Protein AF-A0A8S9NUI5-F1 (afdb_monomer)

Foldseek 3Di:
DFDDQAPFPQFQWHQDPVRWIWGQAPQQGIWTWDDADLQQQKTWTAHPVLQVVVSQQRDDNPPHQWDAPDWAKKWKKKAFPVDDDPPLWDFRVVPDDPTITITMDSPPVVVVVCPPRMGTDDIDIDGDDDPPPPDSVSNCRNHTTHMIGGDFPRCNVLVVVVFHWDAPDSHDSHIDTDDDPPPPPPPCPPQPQPPDPDPDDDDDDDDWDWRWGDDPPDPDTDTDGDD

InterPro domains:
  IPR025287 Wall-associated receptor kinase, galacturonan-binding domain [PF13947] (6-47)
  IPR046948 RING-H2 finger protein ATL20-22-like [PTHR46279] (6-194)

Structure (mmCIF, N/CA/C/O backbone):
data_AF-A0A8S9NUI5-F1
#
_entry.id   AF-A0A8S9NUI5-F1
#
loop_
_atom_site.group_PDB
_atom_site.id
_atom_site.type_symbol
_atom_site.label_atom_id
_atom_site.label_alt_id
_atom_site.label_comp_id
_atom_site.label_asym_id
_atom_site.label_entity_id
_atom_site.label_seq_id
_atom_site.pdbx_PDB_ins_code
_atom_site.Cartn_x
_atom_site.Cartn_y
_atom_site.Cartn_z
_atom_site.occupancy
_atom_site.B_iso_or_equiv
_atom_site.auth_seq_id
_atom_site.auth_comp_id
_atom_site.auth_asym_id
_atom_site.auth_atom_id
_atom_site.pdbx_PDB_model_num
ATOM 1 N N . MET A 1 1 ? 0.763 2.340 -28.867 1.00 30.38 1 MET A N 1
ATOM 2 C CA . MET A 1 1 ? 0.501 1.500 -27.676 1.00 30.38 1 MET A CA 1
ATOM 3 C C . MET A 1 1 ? 1.810 1.290 -26.930 1.00 30.38 1 MET A C 1
ATOM 5 O O . MET A 1 1 ? 2.784 0.854 -27.532 1.00 30.38 1 MET A O 1
ATOM 9 N N . ARG A 1 2 ? 1.858 1.699 -25.659 1.00 48.41 2 ARG A N 1
ATOM 10 C CA . ARG A 1 2 ? 3.025 1.602 -24.774 1.00 48.41 2 ARG A CA 1
ATOM 11 C C . ARG A 1 2 ? 2.886 0.287 -24.009 1.00 48.41 2 ARG A C 1
ATOM 13 O O . ARG A 1 2 ? 1.919 0.140 -23.273 1.00 48.41 2 ARG A O 1
ATOM 20 N N . PHE A 1 3 ? 3.765 -0.685 -24.233 1.00 49.81 3 PHE A N 1
ATOM 21 C CA . PHE A 1 3 ? 3.696 -1.933 -23.470 1.00 49.81 3 PHE A CA 1
ATOM 22 C C . PHE A 1 3 ? 4.401 -1.731 -22.128 1.00 49.81 3 PHE A C 1
ATOM 24 O O . PHE A 1 3 ? 5.530 -1.222 -22.143 1.00 49.81 3 PHE A O 1
ATOM 31 N N . PRO A 1 4 ? 3.776 -2.119 -21.003 1.00 60.28 4 PRO A N 1
ATOM 32 C CA . PRO A 1 4 ? 4.463 -2.198 -19.725 1.00 60.28 4 PRO A CA 1
ATOM 33 C C . PRO A 1 4 ? 5.721 -3.069 -19.853 1.00 60.28 4 PRO A C 1
ATOM 35 O O . PRO A 1 4 ? 5.802 -3.924 -20.740 1.00 60.28 4 PRO A O 1
ATOM 38 N N . LEU A 1 5 ? 6.717 -2.879 -18.984 1.00 64.50 5 LEU A N 1
ATOM 39 C CA . LEU A 1 5 ? 7.863 -3.795 -18.902 1.00 64.50 5 LEU A CA 1
ATOM 40 C C . LEU A 1 5 ? 7.439 -5.110 -18.223 1.00 64.50 5 LEU A C 1
ATOM 42 O O . LEU A 1 5 ? 7.794 -5.377 -17.078 1.00 64.50 5 LEU A O 1
ATOM 46 N N . CYS A 1 6 ? 6.629 -5.888 -18.934 1.00 68.31 6 CYS A N 1
ATOM 47 C CA . CYS A 1 6 ? 6.095 -7.174 -18.508 1.00 68.31 6 CYS A CA 1
ATOM 48 C C . CYS A 1 6 ? 7.204 -8.235 -18.441 1.00 68.31 6 CYS A C 1
ATOM 50 O O . CYS A 1 6 ? 8.117 -8.241 -19.272 1.00 68.31 6 CYS A O 1
ATOM 52 N N . ASP A 1 7 ? 7.100 -9.131 -17.462 1.00 60.50 7 ASP A N 1
ATOM 53 C CA . ASP A 1 7 ? 7.910 -10.338 -17.271 1.00 60.50 7 ASP A CA 1
ATOM 54 C C . ASP A 1 7 ? 9.424 -10.090 -17.162 1.00 60.50 7 ASP A C 1
ATOM 56 O O . ASP A 1 7 ? 10.249 -10.939 -17.508 1.00 60.50 7 ASP A O 1
ATOM 60 N N . HIS A 1 8 ? 9.812 -8.912 -16.665 1.00 65.44 8 HIS A N 1
ATOM 61 C CA . HIS A 1 8 ? 11.196 -8.626 -16.307 1.00 65.44 8 HIS A CA 1
ATOM 62 C C . HIS A 1 8 ? 11.464 -8.972 -14.840 1.00 65.44 8 HIS A C 1
ATOM 64 O O . HIS A 1 8 ? 10.786 -8.463 -13.946 1.00 65.44 8 HIS A O 1
ATOM 70 N N . ALA A 1 9 ? 12.524 -9.747 -14.588 1.00 60.19 9 ALA A N 1
ATOM 71 C CA . ALA A 1 9 ? 12.877 -10.280 -13.265 1.00 60.19 9 ALA A CA 1
ATOM 72 C C . ALA A 1 9 ? 13.101 -9.215 -12.173 1.00 60.19 9 ALA A C 1
ATOM 74 O O . ALA A 1 9 ? 13.069 -9.515 -10.988 1.00 60.19 9 ALA A O 1
ATOM 75 N N . GLY A 1 10 ? 13.366 -7.968 -12.568 1.00 62.97 10 GLY A N 1
ATOM 76 C CA . GLY A 1 10 ? 13.544 -6.853 -11.636 1.00 62.97 10 GLY A CA 1
ATOM 77 C C . GLY A 1 10 ? 12.262 -6.114 -11.247 1.00 62.97 10 GLY A C 1
ATOM 78 O O . GLY A 1 10 ? 12.313 -5.315 -10.322 1.00 62.97 10 GLY A O 1
ATOM 79 N N . PHE A 1 11 ? 11.153 -6.309 -11.969 1.00 70.25 11 PHE A N 1
ATOM 80 C CA . PHE A 1 11 ? 9.925 -5.516 -11.808 1.00 70.25 11 PHE A CA 1
ATOM 81 C C . PHE A 1 11 ? 8.677 -6.349 -11.499 1.00 70.25 11 PHE A C 1
ATOM 83 O O . PHE A 1 11 ? 7.670 -5.761 -11.117 1.00 70.25 11 PHE A O 1
ATOM 90 N N . ASN A 1 12 ? 8.750 -7.681 -11.642 1.00 78.50 12 ASN A N 1
ATOM 91 C CA . ASN A 1 12 ? 7.684 -8.651 -11.346 1.00 78.50 12 ASN A CA 1
ATOM 92 C C . ASN A 1 12 ? 6.281 -8.173 -11.765 1.00 78.50 12 ASN A C 1
ATOM 94 O O . ASN A 1 12 ? 5.301 -8.298 -11.030 1.00 78.50 12 ASN A O 1
ATOM 98 N N . LEU A 1 13 ? 6.212 -7.568 -12.955 1.00 83.44 13 LEU A N 1
ATOM 99 C CA . LEU A 1 13 ? 4.967 -7.186 -13.602 1.00 83.44 13 LEU A CA 1
ATOM 100 C C . LEU A 1 13 ? 4.545 -8.320 -14.521 1.00 83.44 13 LEU A C 1
ATOM 102 O O . LEU A 1 13 ? 5.287 -8.653 -15.441 1.00 83.44 13 LEU A O 1
ATOM 106 N N . HIS A 1 14 ? 3.348 -8.851 -14.326 1.00 81.00 14 HIS A N 1
ATOM 107 C CA . HIS A 1 14 ? 2.762 -9.825 -15.237 1.00 81.00 14 HIS A CA 1
ATOM 108 C C . HIS A 1 14 ? 1.639 -9.162 -16.019 1.00 81.00 14 HIS A C 1
ATOM 110 O O . HIS A 1 14 ? 0.764 -8.498 -15.457 1.00 81.00 14 HIS A O 1
ATOM 116 N N . CYS A 1 15 ? 1.677 -9.320 -17.334 1.00 77.38 15 CYS A N 1
ATOM 117 C CA . CYS A 1 15 ? 0.691 -8.741 -18.229 1.00 77.38 15 CYS A CA 1
ATOM 118 C C . CYS A 1 15 ? -0.161 -9.864 -18.792 1.00 77.38 15 CYS A C 1
ATOM 120 O O . CYS A 1 15 ? 0.351 -10.791 -19.409 1.00 77.38 15 CYS A O 1
ATOM 122 N N . THR A 1 16 ? -1.461 -9.785 -18.550 1.00 65.56 16 THR A N 1
ATOM 123 C CA . THR A 1 16 ? -2.418 -10.751 -19.089 1.00 65.56 16 THR A CA 1
ATOM 124 C C . THR A 1 16 ? -2.981 -10.252 -20.416 1.00 65.56 16 THR A C 1
ATOM 126 O O . THR A 1 16 ? -3.095 -9.042 -20.630 1.00 65.56 16 THR A O 1
ATOM 129 N N . ASP A 1 17 ? -3.415 -11.179 -21.272 1.00 56.78 17 ASP A N 1
ATOM 130 C CA . ASP A 1 17 ? -4.020 -10.890 -22.585 1.00 56.78 17 ASP A CA 1
ATOM 131 C C . ASP A 1 17 ? -5.303 -10.032 -22.503 1.00 56.78 17 ASP A C 1
ATOM 133 O O . ASP A 1 17 ? -5.788 -9.516 -23.507 1.00 56.78 17 ASP A O 1
ATOM 137 N N . ILE A 1 18 ? -5.844 -9.823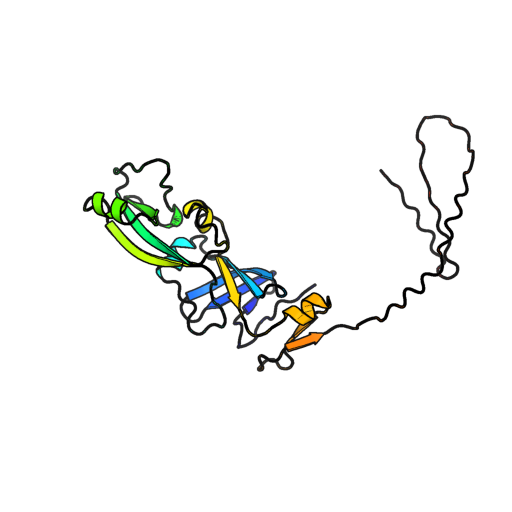 -21.296 1.00 61.06 18 ILE A N 1
ATOM 138 C CA . ILE A 1 18 ? -7.077 -9.068 -21.017 1.00 61.06 18 ILE A CA 1
ATOM 139 C C . ILE A 1 18 ? -6.767 -7.625 -20.554 1.00 61.06 18 ILE A C 1
ATOM 141 O O . ILE A 1 18 ? -7.521 -7.034 -19.785 1.00 61.06 18 ILE A O 1
ATOM 145 N N . ASN A 1 19 ? -5.638 -7.034 -20.968 1.00 58.03 19 ASN A N 1
ATOM 146 C CA . ASN A 1 19 ? -5.187 -5.690 -20.553 1.00 58.03 19 ASN A CA 1
ATOM 147 C C . ASN A 1 19 ? -5.042 -5.487 -19.029 1.00 58.03 19 ASN A C 1
ATOM 149 O O . ASN A 1 19 ? -4.904 -4.353 -18.567 1.00 58.03 19 ASN A O 1
ATOM 153 N N . LYS A 1 20 ? -5.041 -6.555 -18.221 1.00 73.38 20 LYS A N 1
ATOM 154 C CA . LYS A 1 20 ? -4.766 -6.448 -16.785 1.00 73.38 20 LYS A CA 1
ATOM 155 C C . LYS A 1 20 ? -3.278 -6.655 -16.558 1.00 73.38 20 LYS A C 1
ATOM 157 O O . LYS A 1 20 ? -2.745 -7.727 -16.846 1.00 73.38 20 LYS A O 1
ATOM 162 N N . THR A 1 21 ? -2.630 -5.615 -16.047 1.00 85.44 21 THR A N 1
ATOM 163 C CA . THR A 1 21 ? -1.266 -5.691 -15.523 1.00 85.44 21 THR A CA 1
ATOM 164 C C . THR A 1 21 ? -1.362 -5.943 -14.026 1.00 85.44 21 THR A C 1
ATOM 166 O O . THR A 1 21 ? -2.123 -5.268 -13.331 1.00 85.44 21 THR A O 1
ATOM 169 N N . VAL A 1 22 ? -0.617 -6.922 -13.530 1.00 90.25 22 VAL A N 1
ATOM 170 C CA . VAL A 1 22 ? -0.530 -7.231 -12.103 1.00 90.25 22 VAL A CA 1
ATOM 171 C C . VAL A 1 22 ? 0.907 -7.087 -11.635 1.00 90.25 22 VAL A C 1
ATOM 173 O O . VAL A 1 22 ? 1.844 -7.353 -12.385 1.00 90.25 22 VAL A O 1
ATOM 176 N N . LEU A 1 23 ? 1.067 -6.637 -10.398 1.00 91.12 23 LEU A N 1
ATOM 177 C CA . LEU A 1 23 ? 2.347 -6.539 -9.719 1.00 91.12 23 LEU A CA 1
ATOM 178 C C . LEU A 1 23 ? 2.408 -7.617 -8.644 1.00 91.12 23 LEU A C 1
ATOM 180 O O . LEU A 1 23 ? 1.509 -7.694 -7.807 1.00 91.12 23 LEU A O 1
ATOM 184 N N . GLU A 1 24 ? 3.481 -8.400 -8.629 1.00 91.56 24 GLU A N 1
ATOM 185 C CA . GLU A 1 24 ? 3.747 -9.349 -7.554 1.00 91.56 24 GLU A CA 1
ATOM 186 C C . GLU A 1 24 ? 4.859 -8.832 -6.638 1.00 91.56 24 GLU A C 1
ATOM 188 O O . GLU A 1 24 ? 6.029 -8.737 -7.015 1.00 91.56 24 GLU A O 1
ATOM 193 N N . LEU A 1 25 ? 4.480 -8.479 -5.409 1.00 92.25 25 LEU A N 1
ATOM 194 C CA . LEU A 1 25 ? 5.416 -8.077 -4.366 1.00 92.25 25 LEU A CA 1
ATOM 195 C C . LEU A 1 25 ? 5.827 -9.309 -3.546 1.00 92.25 25 LEU A C 1
ATOM 197 O O . LEU A 1 25 ? 4.944 -9.955 -2.980 1.00 92.25 25 LEU A O 1
ATOM 201 N N . PRO A 1 26 ? 7.130 -9.599 -3.365 1.00 91.62 26 PRO A N 1
ATOM 202 C CA . PRO A 1 26 ? 7.588 -10.831 -2.710 1.00 91.62 26 PRO A CA 1
ATOM 203 C C . PRO A 1 26 ? 6.991 -11.084 -1.321 1.00 91.62 26 PRO A C 1
ATOM 205 O O . PRO A 1 26 ? 6.714 -12.221 -0.960 1.00 91.62 26 PRO A O 1
ATOM 208 N N . MET A 1 27 ? 6.780 -10.021 -0.540 1.00 92.69 27 MET A N 1
ATOM 209 C CA . MET A 1 27 ? 6.268 -10.118 0.831 1.00 92.69 27 MET A CA 1
ATOM 210 C C . MET A 1 27 ? 4.804 -9.704 0.988 1.00 92.69 27 MET A C 1
ATOM 212 O O . MET A 1 27 ? 4.261 -9.819 2.082 1.00 92.69 27 MET A O 1
ATOM 216 N N . SER A 1 28 ? 4.169 -9.210 -0.077 1.00 93.56 28 SER A N 1
ATOM 217 C CA . SER A 1 28 ? 2.780 -8.736 -0.025 1.00 93.56 28 SER A CA 1
ATOM 218 C C . SER A 1 28 ? 1.863 -9.440 -1.019 1.00 93.56 28 SER A C 1
ATOM 220 O O . SER A 1 28 ? 0.656 -9.246 -0.954 1.00 93.56 28 SER A O 1
ATOM 222 N N . GLY A 1 29 ? 2.382 -10.274 -1.918 1.00 92.75 29 GLY A N 1
ATOM 223 C CA . GLY A 1 29 ? 1.611 -10.961 -2.949 1.00 92.75 29 GLY A CA 1
ATOM 224 C C . GLY A 1 29 ? 1.158 -10.031 -4.074 1.00 92.75 29 GLY A C 1
ATOM 225 O O . GLY A 1 29 ? 1.790 -9.013 -4.365 1.00 92.75 29 GLY A O 1
ATOM 226 N N . THR A 1 30 ? 0.051 -10.397 -4.713 1.00 93.12 30 THR A N 1
ATOM 227 C CA . THR A 1 30 ? -0.413 -9.780 -5.959 1.00 93.12 30 THR A CA 1
ATOM 228 C C . THR A 1 30 ? -1.234 -8.508 -5.735 1.00 93.12 30 THR A C 1
ATOM 230 O O . THR A 1 30 ? -2.062 -8.430 -4.824 1.00 93.12 30 THR A O 1
ATOM 233 N N . PHE A 1 31 ? -1.034 -7.527 -6.614 1.00 92.19 31 PHE A N 1
ATOM 234 C CA . PHE A 1 3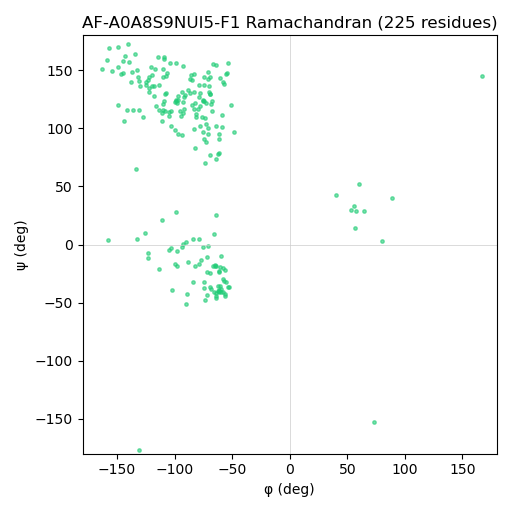1 ? -1.810 -6.294 -6.714 1.00 92.19 31 PHE A CA 1
ATOM 235 C C . PHE A 1 31 ? -2.202 -6.016 -8.166 1.00 92.19 31 PHE A C 1
ATOM 237 O O . PHE A 1 31 ? -1.473 -6.364 -9.096 1.00 92.19 31 PHE A O 1
ATOM 244 N N . LEU A 1 32 ? -3.341 -5.354 -8.365 1.00 90.69 32 LEU A N 1
ATOM 245 C CA . LEU A 1 32 ? -3.734 -4.846 -9.679 1.00 90.69 32 LEU A CA 1
ATOM 246 C C . LEU A 1 32 ? -2.982 -3.551 -9.962 1.00 90.69 32 LEU A C 1
ATOM 248 O O . LEU A 1 32 ? -2.891 -2.693 -9.089 1.00 90.69 32 LEU A O 1
ATOM 252 N N . VAL A 1 33 ? -2.476 -3.380 -11.179 1.00 88.88 33 VAL A N 1
ATOM 253 C CA . VAL A 1 33 ? -1.829 -2.136 -11.604 1.00 88.88 33 VAL A CA 1
ATOM 254 C C . VAL A 1 33 ? -2.829 -1.291 -12.383 1.00 88.88 33 VAL A C 1
ATOM 256 O O . VAL A 1 33 ? -3.354 -1.719 -13.408 1.00 88.88 33 VAL A O 1
ATOM 259 N N . HIS A 1 34 ? -3.069 -0.071 -11.907 1.00 85.19 34 HIS A N 1
ATOM 260 C CA . HIS A 1 34 ? -3.939 0.904 -12.562 1.00 85.19 34 HIS A CA 1
ATOM 261 C C . HIS A 1 34 ? -3.195 1.784 -13.558 1.00 85.19 34 HIS A C 1
ATOM 263 O O . HIS A 1 34 ? -3.715 2.081 -14.630 1.00 85.19 34 HIS A O 1
ATOM 269 N N . ASN A 1 35 ? -1.999 2.240 -13.188 1.00 85.19 35 ASN A N 1
ATOM 270 C CA . ASN A 1 35 ? -1.211 3.150 -14.006 1.00 85.19 35 ASN A CA 1
ATOM 271 C C . ASN A 1 35 ? 0.283 3.016 -13.693 1.00 85.19 35 ASN A C 1
ATOM 273 O O . ASN A 1 35 ? 0.662 2.744 -12.553 1.00 85.19 35 ASN A O 1
ATOM 277 N N . ILE A 1 36 ? 1.118 3.257 -14.703 1.00 86.00 36 ILE A N 1
ATOM 278 C CA . ILE A 1 36 ? 2.573 3.327 -14.578 1.00 86.00 36 ILE A CA 1
ATOM 279 C C . ILE A 1 36 ? 3.048 4.607 -15.268 1.00 86.00 36 ILE A C 1
ATOM 281 O O . ILE A 1 36 ? 2.926 4.752 -16.484 1.00 86.00 36 ILE A O 1
ATOM 285 N N . ASP A 1 37 ? 3.615 5.525 -14.493 1.00 87.31 37 ASP A N 1
ATOM 286 C CA . ASP A 1 37 ? 4.260 6.739 -14.983 1.00 87.31 37 ASP A CA 1
ATOM 287 C C . ASP A 1 37 ? 5.778 6.514 -15.013 1.00 87.31 37 ASP A C 1
ATOM 289 O O . ASP A 1 37 ? 6.468 6.606 -13.997 1.00 87.31 37 ASP A O 1
ATOM 293 N N . TYR A 1 38 ? 6.308 6.194 -16.192 1.00 85.31 38 TYR A N 1
ATOM 294 C CA . TYR A 1 38 ? 7.739 5.951 -16.397 1.00 85.31 38 TYR A CA 1
ATOM 295 C C . TYR A 1 38 ? 8.599 7.212 -16.264 1.00 85.31 38 TYR A C 1
ATOM 297 O O . TYR A 1 38 ? 9.789 7.103 -15.959 1.00 85.31 38 TYR A O 1
ATOM 305 N N . TYR A 1 39 ? 8.018 8.397 -16.481 1.00 86.88 39 TYR A N 1
ATOM 306 C CA . TYR A 1 39 ? 8.724 9.671 -16.374 1.00 86.88 39 TYR A CA 1
ATOM 307 C C . TYR A 1 39 ? 8.973 10.020 -14.904 1.00 86.88 39 TYR A C 1
ATOM 309 O O . TYR A 1 39 ? 10.102 10.328 -14.497 1.00 86.88 39 TYR A O 1
ATOM 317 N N . LYS A 1 40 ? 7.923 9.907 -14.084 1.00 89.19 40 LYS A N 1
ATOM 318 C CA . LYS A 1 40 ? 8.006 10.105 -12.632 1.00 89.19 40 LYS A CA 1
ATOM 319 C C . LYS A 1 40 ? 8.577 8.902 -11.892 1.00 89.19 40 LYS A C 1
ATOM 321 O O . LYS A 1 40 ? 9.030 9.077 -10.767 1.00 89.19 40 LYS A O 1
ATOM 326 N N . GLN A 1 41 ? 8.605 7.736 -12.534 1.00 88.81 41 GLN A N 1
ATOM 327 C CA . GLN A 1 41 ? 8.920 6.443 -11.928 1.00 88.81 41 GLN A CA 1
ATOM 328 C C . GLN A 1 41 ? 7.946 6.079 -10.801 1.00 88.81 41 GLN A C 1
ATOM 330 O O . GLN A 1 41 ? 8.349 5.790 -9.674 1.00 88.81 41 GLN A O 1
ATOM 335 N N . GLN A 1 42 ? 6.651 6.141 -11.117 1.00 89.94 42 GLN A N 1
ATOM 336 C CA . GLN A 1 42 ? 5.554 5.896 -10.180 1.00 89.94 42 GLN A CA 1
ATOM 337 C C . GLN A 1 42 ? 4.607 4.809 -10.690 1.00 89.94 42 GLN A C 1
ATOM 339 O O . GLN A 1 42 ? 4.262 4.772 -11.872 1.00 89.94 42 GLN A O 1
ATOM 344 N N . ILE A 1 43 ? 4.195 3.908 -9.801 1.00 88.62 43 ILE A N 1
ATOM 345 C CA . ILE A 1 43 ? 3.228 2.845 -10.081 1.00 88.62 43 ILE A CA 1
ATOM 346 C C . ILE A 1 43 ? 2.048 2.979 -9.129 1.00 88.62 43 ILE A C 1
ATOM 348 O O . ILE A 1 43 ? 2.220 3.190 -7.931 1.00 88.62 43 ILE A O 1
ATOM 352 N N . TYR A 1 44 ? 0.845 2.857 -9.674 1.00 89.06 44 TYR A N 1
ATOM 353 C CA . TYR A 1 44 ? -0.402 2.955 -8.931 1.00 89.06 44 TYR A CA 1
ATOM 354 C C . TYR A 1 44 ? -1.040 1.577 -8.879 1.00 89.06 44 TYR A C 1
ATOM 356 O O . TYR A 1 44 ? -1.404 1.028 -9.922 1.00 89.06 44 TYR A O 1
ATOM 364 N N . ILE A 1 45 ? -1.160 1.021 -7.677 1.00 90.44 45 ILE A N 1
ATOM 365 C CA . ILE A 1 45 ? -1.647 -0.336 -7.448 1.00 90.44 45 ILE A CA 1
ATOM 366 C C . ILE A 1 45 ? -2.890 -0.363 -6.570 1.00 90.44 45 ILE A C 1
ATOM 368 O O . ILE A 1 45 ? -3.083 0.507 -5.730 1.00 90.44 45 ILE A O 1
ATOM 372 N N . SER A 1 46 ? -3.730 -1.373 -6.728 1.00 89.94 46 SER A N 1
ATOM 373 C CA . SER A 1 46 ? -4.886 -1.605 -5.866 1.00 89.94 46 SER A CA 1
ATOM 374 C C . SER A 1 46 ? -4.997 -3.061 -5.461 1.00 89.94 46 SER A C 1
ATOM 376 O O . SER A 1 46 ? -4.355 -3.956 -6.019 1.00 89.94 46 SER A O 1
ATOM 378 N N . ASP A 1 47 ? -5.803 -3.279 -4.432 1.00 90.25 47 ASP A N 1
ATOM 379 C CA . ASP A 1 47 ? -6.107 -4.609 -3.948 1.00 90.25 47 ASP A CA 1
ATOM 380 C C . ASP A 1 47 ? -7.154 -5.287 -4.851 1.00 90.25 47 ASP A C 1
ATOM 382 O O . ASP A 1 47 ? -8.223 -4.708 -5.055 1.00 90.25 47 ASP A O 1
ATOM 386 N N . PRO A 1 48 ? -6.902 -6.506 -5.367 1.00 89.56 48 PRO A N 1
ATOM 387 C CA . PRO A 1 48 ? -7.887 -7.247 -6.152 1.00 89.56 48 PRO A CA 1
ATOM 388 C C . PRO A 1 48 ? -9.206 -7.514 -5.408 1.00 89.56 48 PRO A C 1
ATOM 390 O O . PRO A 1 48 ? -10.252 -7.582 -6.048 1.00 89.56 48 PRO A O 1
ATOM 393 N N . GLU A 1 49 ? -9.168 -7.639 -4.075 1.00 89.94 49 GLU A N 1
ATOM 394 C CA . GLU A 1 49 ? -10.356 -7.807 -3.216 1.00 89.94 49 GLU A CA 1
ATOM 395 C C . GLU A 1 49 ? -11.033 -6.472 -2.855 1.00 89.94 49 GLU A C 1
ATOM 397 O O . GLU A 1 49 ? -11.985 -6.445 -2.075 1.00 89.94 49 GLU A O 1
ATOM 402 N N . ASN A 1 50 ? -10.557 -5.352 -3.411 1.00 87.81 50 ASN A N 1
ATOM 403 C CA . ASN A 1 50 ? -11.040 -4.003 -3.123 1.00 87.81 50 ASN A CA 1
ATOM 404 C C . ASN A 1 50 ? -10.984 -3.633 -1.624 1.00 87.81 50 ASN A C 1
ATOM 406 O O . ASN A 1 50 ? -11.824 -2.887 -1.121 1.00 87.81 50 ASN A O 1
ATOM 410 N N . CYS A 1 51 ? -9.991 -4.152 -0.892 1.00 90.12 51 CYS A N 1
ATOM 411 C CA . CYS A 1 51 ? -9.763 -3.835 0.513 1.00 90.12 51 CYS A CA 1
ATOM 412 C C . CYS A 1 51 ? -8.287 -3.538 0.808 1.00 90.12 51 CYS A C 1
ATOM 414 O O . CYS A 1 51 ? -7.614 -4.207 1.599 1.00 90.12 51 CYS A O 1
ATOM 416 N N . LEU A 1 52 ? -7.785 -2.445 0.226 1.00 89.69 52 LEU A N 1
ATOM 417 C CA . LEU A 1 52 ? -6.402 -2.003 0.418 1.00 89.69 52 LEU A CA 1
ATOM 418 C C . LEU A 1 52 ? -6.039 -1.812 1.905 1.00 89.69 52 LEU A C 1
ATOM 420 O O . LEU A 1 52 ? -4.914 -2.115 2.297 1.00 89.69 52 LEU A O 1
ATOM 424 N N . ALA A 1 53 ? -6.989 -1.414 2.762 1.00 89.50 53 ALA A N 1
ATOM 425 C CA . ALA A 1 53 ? -6.775 -1.273 4.209 1.00 89.50 53 ALA A CA 1
ATOM 426 C C . ALA A 1 53 ? -6.277 -2.566 4.856 1.00 89.50 53 ALA A C 1
ATOM 428 O O . ALA A 1 53 ? -5.345 -2.551 5.659 1.00 89.50 53 ALA A O 1
ATOM 429 N N . LYS A 1 54 ? -6.887 -3.693 4.478 1.00 91.19 54 LYS A N 1
ATOM 430 C CA . LYS A 1 54 ? -6.525 -5.021 4.971 1.00 91.19 54 LYS A CA 1
ATOM 431 C C . LYS A 1 54 ? -5.114 -5.391 4.542 1.00 91.19 54 LYS A C 1
ATOM 433 O O . LYS A 1 54 ? -4.338 -5.899 5.348 1.00 91.19 54 LYS A O 1
ATOM 438 N N . ARG A 1 55 ? -4.756 -5.078 3.295 1.00 91.94 55 ARG A N 1
ATOM 439 C CA . ARG A 1 55 ? -3.411 -5.313 2.756 1.00 91.94 55 ARG A CA 1
ATOM 440 C C . ARG A 1 55 ? -2.374 -4.474 3.498 1.00 91.94 55 ARG A C 1
ATOM 442 O O . ARG A 1 55 ? -1.361 -5.020 3.916 1.00 91.94 55 ARG A O 1
ATOM 449 N N . LEU A 1 56 ? -2.662 -3.196 3.762 1.00 90.94 56 LEU A N 1
ATOM 450 C CA . LEU A 1 56 ? -1.778 -2.274 4.491 1.00 90.94 56 LEU A CA 1
ATOM 451 C C . LEU A 1 56 ? -1.395 -2.765 5.895 1.00 90.94 56 LEU A C 1
ATOM 453 O O . LEU A 1 56 ? -0.270 -2.529 6.329 1.00 90.94 56 LEU A O 1
ATOM 457 N N . LEU A 1 57 ? -2.264 -3.519 6.579 1.00 91.31 57 LEU A N 1
ATOM 458 C CA . LEU A 1 57 ? -1.939 -4.126 7.878 1.00 91.31 57 LEU A CA 1
ATOM 459 C C . LEU A 1 57 ? -0.771 -5.121 7.808 1.00 91.31 57 LEU A C 1
ATOM 461 O O . LEU A 1 57 ? -0.119 -5.363 8.823 1.00 91.31 57 LEU A O 1
ATOM 465 N N . THR A 1 58 ? -0.488 -5.694 6.640 1.00 92.19 58 THR A N 1
ATOM 466 C CA . THR A 1 58 ? 0.596 -6.671 6.416 1.00 92.19 58 THR A CA 1
ATOM 467 C C . THR A 1 58 ? 1.545 -6.254 5.293 1.00 92.19 58 THR A C 1
ATOM 469 O O . THR A 1 58 ? 2.409 -7.028 4.893 1.00 92.19 58 THR A O 1
ATOM 472 N N . PHE A 1 59 ? 1.412 -5.020 4.804 1.00 91.75 59 PHE A N 1
ATOM 473 C CA . PHE A 1 59 ? 2.105 -4.555 3.615 1.00 91.75 59 PHE A CA 1
ATOM 474 C C . PHE A 1 59 ? 3.605 -4.412 3.852 1.00 91.75 59 PHE A C 1
ATOM 476 O O . PHE A 1 59 ? 4.060 -3.780 4.805 1.00 91.75 59 PHE A O 1
ATOM 483 N N . ASN A 1 60 ? 4.369 -5.004 2.946 1.00 91.38 60 ASN A N 1
ATOM 484 C CA . ASN A 1 60 ? 5.815 -5.031 2.967 1.00 91.38 60 ASN A CA 1
ATOM 485 C C . ASN A 1 60 ? 6.363 -5.070 1.532 1.00 91.38 60 ASN A C 1
ATOM 487 O O . ASN A 1 60 ? 6.084 -5.991 0.760 1.00 91.38 60 ASN A O 1
ATOM 491 N N . MET A 1 61 ? 7.157 -4.056 1.189 1.00 91.06 61 MET A N 1
ATOM 492 C CA . MET A 1 61 ? 7.795 -3.895 -0.123 1.00 91.06 61 MET A CA 1
ATOM 493 C C . MET A 1 61 ? 9.207 -4.503 -0.178 1.00 91.06 61 MET A C 1
ATOM 495 O O . MET A 1 61 ? 9.870 -4.410 -1.211 1.00 91.06 61 MET A O 1
ATOM 499 N N . SER A 1 62 ? 9.695 -5.100 0.915 1.00 91.19 62 SER A N 1
ATOM 500 C CA . SER A 1 62 ? 11.050 -5.662 0.986 1.00 91.19 62 SER A CA 1
ATOM 501 C C . SER A 1 62 ? 11.264 -6.717 -0.098 1.00 91.19 62 SER A C 1
ATOM 503 O O . SER A 1 62 ? 10.374 -7.514 -0.395 1.00 91.19 62 SER A O 1
ATOM 505 N N . GLY A 1 63 ? 12.453 -6.709 -0.701 1.00 88.69 63 GLY A N 1
ATOM 506 C CA . GLY A 1 63 ? 12.783 -7.579 -1.834 1.00 88.69 63 GLY A CA 1
ATOM 507 C C . GLY A 1 63 ? 12.252 -7.094 -3.189 1.00 88.69 63 GLY A C 1
ATOM 508 O O . GLY A 1 63 ? 12.451 -7.782 -4.183 1.00 88.69 63 GLY A O 1
ATOM 509 N N . SER A 1 64 ? 11.610 -5.923 -3.252 1.00 89.88 64 SER A N 1
ATOM 510 C CA . SER A 1 64 ? 11.186 -5.274 -4.500 1.00 89.88 64 SER A CA 1
ATOM 511 C C . SER A 1 64 ? 11.946 -3.952 -4.729 1.00 89.88 64 SER A C 1
ATOM 513 O O . SER A 1 64 ? 12.493 -3.398 -3.772 1.00 89.88 64 SER A O 1
ATOM 515 N N . PRO A 1 65 ? 11.991 -3.407 -5.963 1.00 89.19 65 PRO A N 1
ATOM 516 C CA . PRO A 1 65 ? 12.599 -2.098 -6.237 1.00 89.19 65 PRO A CA 1
ATOM 517 C C . PRO A 1 65 ? 11.724 -0.917 -5.784 1.00 89.19 65 PRO A C 1
ATOM 519 O O . PRO A 1 65 ? 12.107 0.239 -5.984 1.00 89.19 65 PRO A O 1
ATOM 522 N N . PHE A 1 66 ? 10.535 -1.198 -5.244 1.00 91.75 66 PHE A N 1
ATOM 523 C CA . PHE A 1 66 ? 9.543 -0.193 -4.912 1.00 91.75 66 PHE A CA 1
ATOM 524 C C . PHE A 1 66 ? 9.764 0.376 -3.517 1.00 91.75 66 PHE A C 1
ATOM 526 O O . PHE A 1 66 ? 10.106 -0.328 -2.566 1.00 91.75 66 PHE A O 1
ATOM 533 N N . SER A 1 67 ? 9.516 1.670 -3.392 1.00 91.88 67 SER A N 1
ATOM 534 C CA . SER A 1 67 ? 9.556 2.395 -2.134 1.00 91.88 67 SER A CA 1
ATOM 535 C C . SER A 1 67 ? 8.420 3.409 -2.070 1.00 91.88 67 SER A C 1
ATOM 537 O O . SER A 1 67 ? 7.695 3.635 -3.040 1.00 91.88 67 SER A O 1
ATOM 539 N N . SER A 1 68 ? 8.253 4.026 -0.904 1.00 87.94 68 SER A N 1
ATOM 540 C CA . SER A 1 68 ? 7.393 5.192 -0.758 1.00 87.94 68 SER A CA 1
ATOM 541 C C . SER A 1 68 ? 8.217 6.384 -0.315 1.00 87.94 68 SER A C 1
ATOM 543 O O . SER A 1 68 ? 9.037 6.269 0.595 1.00 87.94 68 SER A O 1
ATOM 545 N N . ARG A 1 69 ? 7.958 7.539 -0.926 1.00 83.25 69 ARG A N 1
ATOM 546 C CA . ARG A 1 69 ? 8.562 8.811 -0.522 1.00 83.25 69 ARG A CA 1
ATOM 547 C C . ARG A 1 69 ? 7.953 9.357 0.762 1.00 83.25 69 ARG A C 1
ATOM 549 O O . ARG A 1 69 ? 8.662 9.936 1.578 1.00 83.25 69 ARG A O 1
ATOM 556 N N . PHE A 1 70 ? 6.645 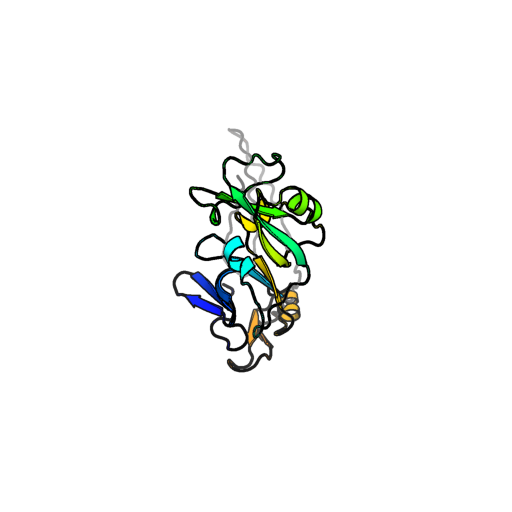9.185 0.926 1.00 82.81 70 PHE A N 1
ATOM 557 C CA . PHE A 1 70 ? 5.903 9.713 2.063 1.00 82.81 70 PHE A CA 1
ATOM 558 C C . PHE A 1 70 ? 5.187 8.589 2.796 1.00 82.81 70 PHE A C 1
ATOM 560 O O . PHE A 1 70 ? 4.675 7.643 2.189 1.00 82.81 70 PHE A O 1
ATOM 567 N N . SER A 1 71 ? 5.169 8.682 4.119 1.00 85.56 71 SER A N 1
ATOM 568 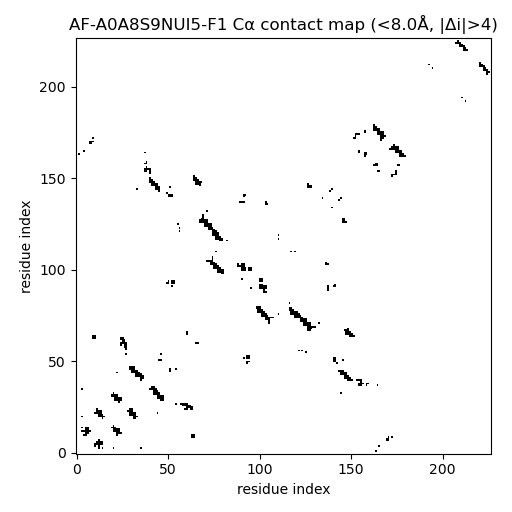C CA . SER A 1 71 ? 4.381 7.788 4.950 1.00 85.56 71 SER A CA 1
ATOM 569 C C . SER A 1 71 ? 3.875 8.529 6.174 1.00 85.56 71 SER A C 1
ATOM 571 O O . SER A 1 71 ? 4.566 9.392 6.713 1.00 85.56 71 SER A O 1
ATOM 573 N N . THR A 1 72 ? 2.685 8.156 6.625 1.00 86.31 72 THR A N 1
ATO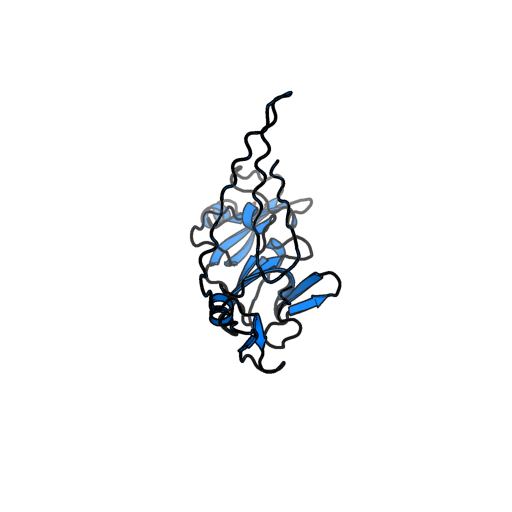M 574 C CA . THR A 1 72 ? 2.071 8.707 7.832 1.00 86.31 72 THR A CA 1
ATOM 575 C C . THR A 1 72 ? 1.837 7.576 8.824 1.00 86.31 72 THR A C 1
ATOM 577 O O . THR A 1 72 ? 1.414 6.484 8.442 1.00 86.31 72 THR A O 1
ATOM 580 N N . PHE A 1 73 ? 2.150 7.811 10.099 1.00 90.38 73 PHE A N 1
ATOM 581 C CA . PHE A 1 73 ? 1.994 6.804 11.145 1.00 90.38 73 PHE A CA 1
ATOM 582 C C . PHE A 1 73 ? 0.545 6.756 11.633 1.00 90.38 73 PHE A C 1
ATOM 584 O O . PHE A 1 73 ? 0.068 7.682 12.290 1.00 90.38 73 PHE A O 1
ATOM 591 N N . TYR A 1 74 ? -0.152 5.670 11.307 1.00 90.81 74 TYR A N 1
ATOM 592 C CA . TYR A 1 74 ? -1.551 5.461 11.664 1.00 90.81 74 TYR A CA 1
ATOM 593 C C . TYR A 1 74 ? -1.700 4.429 12.774 1.00 90.81 74 TYR A C 1
ATOM 595 O O . TYR A 1 74 ? -0.960 3.448 12.860 1.00 90.81 74 TYR A O 1
ATOM 603 N N . THR A 1 75 ? -2.727 4.636 13.588 1.00 93.19 75 THR A N 1
ATOM 604 C CA . THR A 1 75 ? -3.263 3.670 14.540 1.00 93.19 75 THR A CA 1
ATOM 605 C C . THR A 1 75 ? -4.563 3.123 13.975 1.00 93.19 75 THR A C 1
ATOM 607 O O . THR A 1 75 ? -5.535 3.863 13.841 1.00 93.19 75 THR A O 1
ATOM 610 N N . PHE A 1 76 ? -4.572 1.835 13.645 1.00 93.69 76 PHE A N 1
ATOM 611 C CA . PHE A 1 76 ? -5.769 1.081 13.299 1.00 93.69 76 PHE A CA 1
ATOM 612 C C . PHE A 1 76 ? -6.377 0.509 14.568 1.00 93.69 76 PHE A C 1
ATOM 614 O O . PHE A 1 76 ? -5.680 -0.099 15.388 1.00 93.69 76 PHE A O 1
ATOM 621 N N . PHE A 1 77 ? -7.681 0.678 14.713 1.00 94.56 77 PHE A N 1
ATOM 622 C CA . PHE A 1 77 ? -8.422 0.215 15.873 1.00 94.56 77 PHE A CA 1
ATOM 623 C C . PHE A 1 77 ? -9.816 -0.254 15.464 1.00 94.56 77 PHE A C 1
ATOM 625 O O . PHE A 1 77 ? -10.330 0.108 14.405 1.00 94.56 77 PHE A O 1
ATOM 632 N N . SER A 1 78 ? -10.408 -1.094 16.304 1.00 95.50 78 SER A N 1
ATOM 633 C CA . SER A 1 78 ? -11.758 -1.620 16.131 1.00 95.50 78 SER A CA 1
ATOM 634 C C . SER A 1 78 ? -12.602 -1.274 17.347 1.00 95.50 78 SER A C 1
ATOM 636 O O . SER A 1 78 ? -12.098 -1.253 18.469 1.00 95.50 78 SER A O 1
ATOM 638 N N . CYS A 1 79 ? -13.877 -0.990 17.130 1.00 95.88 79 CYS A N 1
ATOM 639 C CA . CYS A 1 79 ? -14.834 -0.706 18.190 1.00 95.88 79 CYS A CA 1
ATOM 640 C C . CYS A 1 79 ? -16.101 -1.534 17.950 1.00 95.88 79 CYS A C 1
ATOM 642 O O . CYS A 1 79 ? -16.494 -1.706 16.792 1.00 95.88 79 CYS A O 1
ATOM 644 N N . PRO A 1 80 ? -16.776 -2.026 18.999 1.00 96.25 80 PRO A N 1
ATOM 645 C CA . PRO A 1 80 ? -18.118 -2.579 18.874 1.00 96.25 80 PRO A CA 1
ATOM 646 C C . PRO A 1 80 ? -19.085 -1.574 18.238 1.00 96.25 80 PRO A C 1
ATOM 648 O O . PRO A 1 80 ? -18.987 -0.375 18.486 1.00 96.25 80 PRO A O 1
ATOM 651 N N . ASN A 1 81 ? -20.063 -2.053 17.467 1.00 93.44 81 ASN A N 1
ATOM 652 C CA . ASN A 1 81 ? -20.971 -1.188 16.697 1.00 93.44 81 ASN A CA 1
ATOM 653 C C . ASN A 1 81 ? -21.868 -0.274 17.556 1.00 93.44 81 ASN A C 1
ATOM 655 O O . ASN A 1 81 ? -22.399 0.707 17.047 1.00 93.44 81 ASN A O 1
ATOM 659 N N . TYR A 1 82 ? -22.040 -0.576 18.847 1.00 92.12 82 TYR A N 1
ATOM 660 C CA . TYR A 1 82 ? -22.773 0.293 19.776 1.00 92.12 82 TYR A CA 1
ATOM 661 C C . TYR A 1 82 ? -21.952 1.509 20.242 1.00 92.12 82 TYR A C 1
ATOM 663 O O . TYR A 1 82 ? -22.508 2.426 20.844 1.00 92.12 82 TYR A O 1
ATOM 671 N N . VAL A 1 83 ? -20.636 1.526 20.000 1.00 92.31 83 VAL A N 1
ATOM 672 C CA . VAL A 1 83 ? -19.769 2.661 20.332 1.00 92.31 83 VAL A CA 1
ATOM 673 C C . VAL A 1 83 ? -19.898 3.714 19.235 1.00 92.31 83 VAL A C 1
ATOM 675 O O . VAL A 1 83 ? -19.469 3.506 18.102 1.00 92.31 83 VAL A O 1
ATOM 678 N N . ALA A 1 84 ? -20.477 4.863 19.578 1.00 87.25 84 ALA A N 1
ATOM 679 C CA . ALA A 1 84 ? -20.608 5.987 18.662 1.00 87.25 84 ALA A CA 1
ATOM 680 C C . ALA A 1 84 ? -19.314 6.815 18.628 1.00 87.25 84 ALA A C 1
ATOM 682 O O . ALA A 1 84 ? -18.880 7.345 19.652 1.00 87.25 84 ALA A O 1
ATOM 683 N N . LEU A 1 85 ? -18.719 6.955 17.441 1.00 87.12 85 LEU A N 1
ATOM 684 C CA . LEU A 1 85 ? -17.591 7.857 17.201 1.00 87.12 85 LEU A CA 1
ATOM 685 C C . LEU A 1 85 ? -18.062 9.171 16.561 1.00 87.12 85 LEU A C 1
ATOM 687 O O . LEU A 1 85 ? -19.106 9.190 15.902 1.00 87.12 85 LEU A O 1
ATOM 691 N N . PRO A 1 86 ? -17.300 10.272 16.713 1.00 86.81 86 PRO A N 1
ATOM 692 C CA . PRO A 1 86 ? -17.583 11.512 15.997 1.00 86.81 86 PRO A CA 1
ATOM 693 C C . PRO A 1 86 ? -17.656 11.281 14.483 1.00 86.81 86 PRO A C 1
ATOM 695 O O . PRO A 1 86 ? -16.898 10.478 13.945 1.00 86.81 86 PRO A O 1
ATOM 698 N N . TYR A 1 87 ? -18.496 12.046 13.778 1.00 81.88 87 TYR A N 1
ATOM 699 C CA . TYR A 1 87 ? -18.682 11.927 12.322 1.00 81.88 87 TYR A CA 1
ATOM 700 C C . TYR A 1 87 ? -17.394 12.079 11.496 1.00 81.88 87 TYR A C 1
ATOM 702 O O . TYR A 1 87 ? -17.335 11.604 10.364 1.00 81.88 87 TYR A O 1
ATOM 710 N N . SER A 1 88 ? -16.363 12.721 12.050 1.00 82.50 88 SER A N 1
ATOM 711 C CA . SER A 1 88 ? -15.037 12.820 11.432 1.00 82.50 88 SER A CA 1
ATOM 712 C C . SER A 1 88 ? -14.303 11.477 11.336 1.00 82.50 88 SER A C 1
ATOM 714 O O . SER A 1 88 ? -13.377 11.347 10.540 1.00 82.50 88 SER A O 1
ATOM 716 N N . TYR A 1 89 ? -14.706 10.469 12.113 1.00 85.06 89 TYR A N 1
ATOM 717 C CA . TYR A 1 89 ? -14.168 9.114 12.048 1.00 85.06 89 TYR A CA 1
ATOM 718 C C . TYR A 1 89 ? -15.026 8.258 11.124 1.00 85.06 89 TYR A C 1
ATOM 720 O O . TYR A 1 89 ? -16.009 7.639 11.532 1.00 85.06 89 TYR A O 1
ATOM 728 N N . ARG A 1 90 ? -14.625 8.174 9.857 1.00 86.75 90 ARG A N 1
ATOM 729 C CA . ARG A 1 90 ? -15.245 7.235 8.922 1.00 86.75 90 ARG A CA 1
ATOM 730 C C . ARG A 1 90 ? -14.721 5.823 9.145 1.00 86.75 90 ARG A C 1
ATOM 732 O O . ARG A 1 90 ? -13.510 5.598 9.185 1.00 86.75 90 ARG A O 1
ATOM 739 N N . SER A 1 91 ? -15.649 4.874 9.257 1.00 89.75 91 SER A N 1
ATOM 740 C CA . SER A 1 91 ? -15.293 3.455 9.321 1.00 89.75 91 SER A CA 1
ATOM 741 C C . SER A 1 91 ? -14.681 2.981 8.002 1.00 89.75 91 SER A C 1
ATOM 743 O O . SER A 1 91 ? -14.944 3.565 6.951 1.00 89.75 91 SER A O 1
ATOM 745 N N . ILE A 1 92 ? -13.882 1.918 8.063 1.00 90.31 92 ILE A N 1
ATOM 746 C CA . ILE A 1 92 ? -13.262 1.241 6.924 1.00 90.31 92 ILE A CA 1
ATOM 747 C C . ILE A 1 92 ? -14.141 0.031 6.577 1.00 90.31 92 ILE A C 1
ATOM 749 O O . ILE A 1 92 ? -13.967 -1.035 7.173 1.00 90.31 92 ILE A O 1
ATOM 753 N N . PRO A 1 93 ? -15.082 0.145 5.620 1.00 89.81 93 PRO A N 1
ATOM 754 C CA . PRO A 1 93 ? -16.180 -0.815 5.504 1.00 89.81 93 PRO A CA 1
ATOM 755 C C . PRO A 1 93 ? -15.720 -2.240 5.202 1.00 89.81 93 PRO A C 1
ATOM 757 O O . PRO A 1 93 ? -16.284 -3.190 5.729 1.00 89.81 93 PRO A O 1
ATOM 760 N N . CYS A 1 94 ? -14.659 -2.393 4.408 1.00 90.44 94 CYS A N 1
ATOM 761 C CA . CYS A 1 94 ? -14.140 -3.703 4.019 1.00 90.44 94 CYS A CA 1
ATOM 762 C C . CYS A 1 94 ? -13.429 -4.464 5.159 1.00 90.44 94 CYS A C 1
ATOM 764 O O . CYS A 1 94 ? -13.129 -5.646 5.007 1.00 90.44 94 CYS A O 1
ATOM 766 N N . LEU A 1 95 ? -13.154 -3.800 6.291 1.00 91.62 95 LEU A N 1
ATOM 767 C CA . LEU A 1 95 ? -12.649 -4.428 7.517 1.00 91.62 95 LEU A CA 1
ATOM 768 C C . LEU A 1 95 ? -13.749 -4.666 8.560 1.00 91.62 95 LEU A C 1
ATOM 770 O O . LEU A 1 95 ? -13.536 -5.439 9.492 1.00 91.62 95 LEU A O 1
ATOM 774 N N . ASN A 1 96 ? -14.904 -4.010 8.424 1.00 92.31 96 ASN A N 1
ATOM 775 C CA . ASN A 1 96 ? -16.008 -4.144 9.368 1.00 92.31 96 ASN A CA 1
ATOM 776 C C . ASN A 1 96 ? -16.563 -5.574 9.373 1.00 92.31 96 ASN A C 1
ATOM 778 O O . ASN A 1 96 ? -16.505 -6.304 8.383 1.00 92.31 96 ASN A O 1
ATOM 782 N N . ASN A 1 97 ? -17.161 -5.956 10.495 1.00 92.31 97 ASN A N 1
ATOM 783 C CA . ASN A 1 97 ? -17.915 -7.197 10.624 1.00 92.31 97 ASN A CA 1
ATOM 784 C C . ASN A 1 97 ? -19.280 -6.918 11.276 1.00 92.31 97 ASN A C 1
ATOM 786 O O . ASN A 1 97 ? -19.633 -5.773 11.563 1.00 92.31 97 ASN A O 1
ATOM 790 N N . SER A 1 98 ? -20.063 -7.969 11.523 1.00 93.88 98 SER A N 1
ATOM 791 C CA . SER A 1 98 ? -21.415 -7.846 12.084 1.00 93.88 98 SER A CA 1
ATOM 792 C C . SER A 1 98 ? -21.464 -7.204 13.476 1.00 93.88 98 SER A C 1
ATOM 794 O O . SER A 1 98 ? -22.498 -6.665 13.861 1.00 93.88 98 SER A O 1
ATOM 796 N N . THR A 1 99 ? -20.369 -7.245 14.238 1.00 95.12 99 THR A N 1
ATOM 797 C CA . THR A 1 99 ? -20.318 -6.802 15.641 1.00 95.12 99 THR A CA 1
ATOM 798 C C . THR A 1 99 ? -19.449 -5.570 15.880 1.00 95.12 99 THR A C 1
ATOM 800 O O . THR A 1 99 ? -19.626 -4.894 16.892 1.00 95.12 99 THR A O 1
ATOM 803 N N . SER A 1 100 ? -18.519 -5.263 14.977 1.00 95.75 100 SER A N 1
ATOM 804 C CA . SER A 1 100 ? -17.516 -4.215 15.156 1.00 95.75 100 SER A CA 1
ATOM 805 C C . SER A 1 100 ? -17.182 -3.482 13.864 1.00 95.75 100 SER A C 1
ATOM 807 O O . SER A 1 100 ? -17.118 -4.081 12.786 1.00 95.75 100 SER A O 1
ATOM 809 N N . SER A 1 101 ? -16.863 -2.202 14.023 1.00 94.50 101 SER A N 1
ATOM 810 C CA . SER A 1 101 ? -16.409 -1.302 12.974 1.00 94.50 101 SER A CA 1
ATOM 811 C C . SER A 1 101 ? -14.934 -0.950 13.166 1.00 94.50 101 SER A C 1
ATOM 813 O O . SER A 1 101 ? -14.449 -0.826 14.292 1.00 94.50 101 SER A O 1
ATOM 815 N N . PHE A 1 102 ? -14.215 -0.803 12.058 1.00 93.19 102 PHE A N 1
ATOM 816 C CA . PHE A 1 102 ? -12.785 -0.523 12.015 1.00 93.19 102 PHE A CA 1
ATOM 817 C C . PHE A 1 102 ? -12.526 0.907 11.581 1.00 93.19 102 PHE A C 1
ATOM 819 O O . PHE A 1 102 ? -13.215 1.448 10.720 1.00 93.19 102 PHE A O 1
ATOM 826 N N . TYR A 1 103 ? -11.483 1.497 12.147 1.00 91.75 103 TYR A N 1
ATOM 827 C CA . TYR A 1 103 ? -11.113 2.886 11.934 1.00 91.75 103 TYR A CA 1
ATOM 828 C C . TYR A 1 103 ? -9.591 3.018 11.903 1.00 91.75 103 TYR A C 1
ATOM 830 O O . TYR A 1 103 ? -8.858 2.145 12.379 1.00 91.75 103 TYR A O 1
ATOM 838 N N . ALA A 1 104 ? -9.111 4.136 11.365 1.00 91.12 104 ALA A N 1
ATOM 839 C CA . ALA A 1 104 ? -7.707 4.507 11.430 1.00 91.12 104 ALA A CA 1
ATOM 840 C C . ALA A 1 104 ? -7.563 5.999 11.725 1.00 91.12 104 ALA A C 1
ATOM 842 O O . ALA A 1 104 ? -8.304 6.822 11.189 1.00 91.12 104 ALA A O 1
ATOM 843 N N . THR A 1 105 ? -6.601 6.349 12.576 1.00 89.50 105 THR A N 1
ATOM 844 C CA . THR A 1 105 ? -6.314 7.742 12.940 1.00 89.50 105 THR A CA 1
ATOM 845 C C . THR A 1 105 ? -4.840 7.952 13.251 1.00 89.50 105 THR A C 1
ATOM 847 O O . THR A 1 105 ? -4.147 7.032 13.686 1.00 89.50 105 THR A O 1
ATOM 850 N N . THR A 1 106 ? -4.356 9.172 13.052 1.00 90.06 106 THR A N 1
ATOM 851 C CA . THR A 1 106 ? -3.044 9.618 13.539 1.00 90.06 106 THR A CA 1
ATOM 852 C C . THR A 1 106 ? -3.099 10.043 15.012 1.00 90.06 106 THR A C 1
ATOM 854 O O . THR A 1 106 ? -2.072 10.055 15.689 1.00 90.06 106 THR A O 1
ATOM 857 N N . ASN A 1 107 ? -4.294 10.335 15.546 1.00 91.06 107 ASN A N 1
ATOM 858 C CA . ASN A 1 107 ? -4.492 10.742 16.936 1.00 91.06 107 ASN A CA 1
ATOM 859 C C . ASN A 1 107 ? -4.546 9.527 17.876 1.00 91.06 107 ASN A C 1
ATOM 861 O O . ASN A 1 107 ? -5.613 9.031 18.232 1.00 91.06 107 ASN A O 1
ATOM 865 N N . TYR A 1 108 ? -3.370 9.044 18.271 1.00 92.12 108 TYR A N 1
ATOM 866 C CA . TYR A 1 108 ? -3.228 7.901 19.174 1.00 92.12 108 TYR A CA 1
ATOM 867 C C . TYR A 1 108 ? -3.846 8.141 20.563 1.00 92.12 108 TYR A C 1
ATOM 869 O O . TYR A 1 108 ? -4.537 7.262 21.071 1.00 92.12 108 TYR A O 1
ATOM 877 N N . ALA A 1 109 ? -3.674 9.339 21.133 1.00 93.38 109 ALA A N 1
ATOM 878 C CA . ALA A 1 109 ? -4.193 9.677 22.461 1.00 93.38 109 ALA A CA 1
ATOM 879 C C . ALA A 1 109 ? -5.725 9.556 22.534 1.00 93.38 109 ALA A C 1
ATOM 881 O O . ALA A 1 109 ? -6.269 9.097 23.534 1.00 93.38 109 ALA A O 1
ATOM 882 N N . PHE A 1 110 ? -6.431 9.905 21.452 1.00 90.44 110 PHE A N 1
ATOM 883 C CA . PHE A 1 110 ? -7.880 9.709 21.377 1.00 90.44 110 PHE A CA 1
ATOM 884 C C . PHE A 1 110 ? -8.274 8.229 21.466 1.00 90.44 110 PHE A C 1
ATOM 886 O O . PHE A 1 110 ? -9.241 7.892 22.139 1.00 90.44 110 PHE A O 1
ATOM 893 N N . VAL A 1 111 ? -7.519 7.338 20.818 1.00 91.81 111 VAL A N 1
ATOM 894 C CA . VAL A 1 111 ? -7.789 5.893 20.863 1.00 91.81 111 VAL A CA 1
ATOM 895 C C . VAL A 1 111 ? -7.507 5.325 22.254 1.00 91.81 111 VAL A C 1
ATOM 897 O O . VAL A 1 111 ? -8.269 4.483 22.721 1.00 91.81 111 VAL A O 1
ATOM 900 N N . GLU A 1 112 ? -6.470 5.812 22.944 1.00 93.50 112 GLU A N 1
ATOM 901 C CA . GLU A 1 112 ? -6.174 5.404 24.325 1.00 93.50 112 GLU A CA 1
ATOM 902 C C . GLU A 1 112 ? -7.311 5.741 25.294 1.00 93.50 112 GLU A C 1
ATOM 904 O O . GLU A 1 112 ? -7.667 4.910 26.125 1.00 93.50 112 GLU A O 1
ATOM 909 N N . LEU A 1 113 ? -7.941 6.911 25.142 1.00 93.44 113 LEU A N 1
ATOM 910 C CA . LEU A 1 113 ? -9.096 7.313 25.954 1.00 93.44 113 LEU A CA 1
ATOM 911 C C . LEU A 1 113 ? -10.335 6.430 25.736 1.00 93.44 113 LEU A C 1
ATOM 913 O O . LEU A 1 113 ? -11.243 6.437 26.563 1.00 93.44 113 LEU A O 1
ATOM 917 N N . MET A 1 114 ? -10.390 5.681 24.632 1.00 90.06 114 MET A N 1
ATOM 918 C CA . MET A 1 114 ? -11.498 4.775 24.318 1.00 90.06 114 MET A CA 1
ATOM 919 C C . MET A 1 114 ? -11.258 3.336 24.780 1.00 90.06 114 MET A C 1
ATOM 921 O O . MET A 1 114 ? -12.140 2.490 24.612 1.00 90.06 114 MET A O 1
ATOM 925 N N . LEU A 1 115 ? -10.094 3.029 25.356 1.00 89.56 115 LEU A N 1
ATOM 926 C CA . LEU A 1 115 ? -9.845 1.724 25.960 1.00 89.56 115 LEU A CA 1
ATOM 927 C C . LEU A 1 115 ? -10.668 1.571 27.259 1.00 89.56 115 LEU A C 1
ATOM 929 O O . LEU A 1 115 ? -10.803 2.532 28.014 1.00 89.56 115 LEU A O 1
ATOM 933 N N . PRO A 1 116 ? -11.213 0.374 27.558 1.00 89.00 116 PRO A N 1
ATOM 934 C CA . PRO A 1 116 ? -11.116 -0.864 26.780 1.00 89.00 116 PRO A CA 1
ATOM 935 C C . PRO A 1 116 ? -12.247 -1.044 25.749 1.00 89.00 116 PRO A C 1
ATOM 937 O O . PRO A 1 116 ? -12.299 -2.079 25.086 1.00 89.00 116 PRO A O 1
ATOM 940 N N . SER A 1 117 ? -13.167 -0.083 25.621 1.00 92.31 117 SER A N 1
ATOM 941 C CA . SER A 1 117 ? -14.330 -0.186 24.727 1.00 92.31 117 SER A CA 1
ATOM 942 C C . SER A 1 117 ? -13.928 -0.408 23.268 1.00 92.31 117 SER A C 1
ATOM 944 O O . SER A 1 117 ? -14.537 -1.225 22.585 1.00 92.31 117 SER A O 1
ATOM 946 N N . CYS A 1 118 ? -12.890 0.281 22.799 1.00 94.69 118 CYS A N 1
ATOM 947 C CA . CYS A 1 118 ? -12.244 0.026 21.513 1.00 94.69 118 CYS A CA 1
ATOM 948 C C . CYS A 1 118 ? -10.917 -0.707 21.716 1.00 94.69 118 CYS A C 1
ATOM 950 O O . CYS A 1 118 ? -10.298 -0.596 22.766 1.00 94.69 118 CYS A O 1
ATOM 952 N N . GLN A 1 119 ? -10.452 -1.427 20.700 1.00 95.38 119 GLN A N 1
ATOM 953 C CA . GLN A 1 119 ? -9.222 -2.214 20.737 1.00 95.38 119 GLN A CA 1
ATOM 954 C C . GLN A 1 119 ? -8.266 -1.771 19.635 1.00 95.38 119 GLN A C 1
ATOM 956 O O . GLN A 1 119 ? -8.651 -1.668 18.466 1.00 95.38 119 GLN A O 1
ATOM 961 N N . ILE A 1 120 ? -7.005 -1.537 19.998 1.00 95.81 120 ILE A N 1
ATOM 962 C CA . ILE A 1 120 ? -5.949 -1.223 19.034 1.00 95.81 120 ILE A CA 1
ATOM 963 C C . ILE A 1 120 ? -5.566 -2.503 18.298 1.00 95.81 120 ILE A C 1
ATOM 965 O O . ILE A 1 120 ? -5.165 -3.488 18.907 1.00 95.81 120 ILE A O 1
ATOM 969 N N . VAL A 1 121 ? -5.669 -2.466 16.973 1.00 95.00 121 VAL A N 1
ATOM 970 C CA . VAL A 1 121 ? -5.367 -3.605 16.101 1.00 95.00 121 VAL A CA 1
ATOM 971 C C . VAL A 1 121 ? -3.902 -3.570 15.691 1.00 95.00 121 VAL A C 1
ATOM 973 O O . VAL A 1 121 ? -3.192 -4.566 15.809 1.00 95.00 121 VAL A O 1
ATOM 976 N N . LYS A 1 122 ? -3.436 -2.421 15.186 1.00 95.06 122 LYS A N 1
ATOM 977 C CA . LYS A 1 122 ? -2.049 -2.251 14.742 1.00 95.06 122 LYS A CA 1
ATOM 978 C C . LYS A 1 122 ? -1.678 -0.780 14.617 1.00 95.06 122 LYS A C 1
ATOM 980 O O . LYS A 1 122 ? -2.515 0.051 14.279 1.00 95.06 122 LYS A O 1
ATOM 985 N N . ARG A 1 123 ? -0.399 -0.467 14.816 1.00 94.19 123 ARG A N 1
ATOM 986 C CA . ARG A 1 123 ? 0.184 0.842 14.497 1.00 94.19 123 ARG A CA 1
ATOM 987 C C . ARG A 1 123 ? 1.269 0.659 13.448 1.00 94.19 123 ARG A C 1
ATOM 989 O O . ARG A 1 123 ? 2.116 -0.217 13.611 1.00 94.19 123 ARG A O 1
ATOM 996 N N . LEU A 1 124 ? 1.210 1.416 12.357 1.00 92.62 124 LEU A N 1
ATOM 997 C CA . LEU A 1 124 ? 2.143 1.266 11.238 1.00 92.62 124 LEU A CA 1
ATOM 998 C C . LEU A 1 124 ? 2.225 2.527 10.374 1.00 92.62 124 LEU A C 1
ATOM 1000 O O . LEU A 1 124 ? 1.311 3.350 10.350 1.00 92.62 124 LEU A O 1
ATOM 1004 N N . HIS A 1 125 ? 3.329 2.650 9.640 1.00 89.50 125 HIS A N 1
ATOM 1005 C CA . HIS A 1 125 ? 3.502 3.673 8.614 1.00 89.50 125 HIS A CA 1
ATOM 1006 C C . HIS A 1 125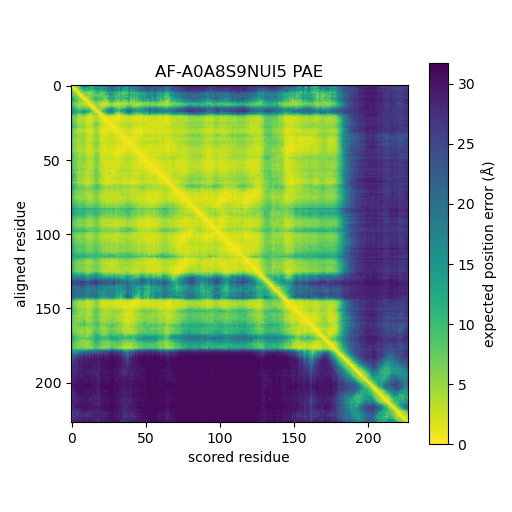 ? 2.748 3.277 7.346 1.00 89.50 125 HIS A C 1
ATOM 1008 O O . HIS A 1 125 ? 3.042 2.244 6.747 1.00 89.50 125 HIS A O 1
ATOM 1014 N N . VAL A 1 126 ? 1.789 4.103 6.932 1.00 86.38 126 VAL A N 1
ATOM 1015 C CA . VAL A 1 126 ? 1.042 3.910 5.687 1.00 86.38 126 VAL A CA 1
ATOM 1016 C C . VAL A 1 126 ? 1.639 4.803 4.598 1.00 86.38 126 VAL A C 1
ATOM 1018 O O . VAL A 1 126 ? 1.704 6.019 4.802 1.00 86.38 126 VAL A O 1
ATOM 1021 N N . PRO A 1 127 ? 2.068 4.239 3.454 1.00 84.19 127 PRO A N 1
ATOM 1022 C CA . PRO A 1 127 ? 2.491 5.012 2.288 1.00 84.19 127 PRO A CA 1
ATOM 1023 C C . PRO A 1 127 ? 1.373 5.901 1.726 1.00 84.19 127 PRO A C 1
ATOM 1025 O O . PRO A 1 127 ? 0.221 5.475 1.689 1.00 84.19 127 PRO A O 1
ATOM 1028 N N . HIS A 1 128 ? 1.701 7.104 1.244 1.00 76.44 128 HIS A N 1
ATOM 1029 C CA . HIS A 1 128 ? 0.748 7.970 0.534 1.00 76.44 128 HIS A CA 1
ATOM 1030 C C . HIS A 1 128 ? 1.415 8.861 -0.530 1.00 76.44 128 HIS A C 1
ATOM 1032 O O . HIS A 1 128 ? 2.638 8.944 -0.628 1.00 76.44 128 HIS A O 1
ATOM 1038 N N . THR A 1 129 ? 0.588 9.520 -1.350 1.00 63.34 129 THR A N 1
ATOM 1039 C CA . THR A 1 129 ? 0.992 10.270 -2.557 1.00 63.34 129 THR A CA 1
ATOM 1040 C C . THR A 1 129 ? 1.463 11.704 -2.302 1.00 63.34 129 THR A C 1
ATOM 1042 O O . THR A 1 129 ? 2.310 12.193 -3.045 1.00 63.34 129 THR A O 1
ATOM 1045 N N . SER A 1 130 ? 0.922 12.398 -1.293 1.00 60.59 130 SER A N 1
ATOM 1046 C CA . SER A 1 130 ? 1.145 13.842 -1.091 1.00 60.59 130 SER A CA 1
ATOM 1047 C C . SER A 1 130 ? 1.695 14.178 0.299 1.00 60.59 130 SER A C 1
ATOM 1049 O O . SER A 1 130 ? 1.181 13.631 1.269 1.00 60.59 130 SER A O 1
ATOM 1051 N N . PRO A 1 131 ? 2.653 15.115 0.440 1.00 51.47 131 PRO A N 1
ATOM 1052 C CA . PRO A 1 131 ? 3.129 15.604 1.739 1.00 51.47 131 PRO A CA 1
ATOM 1053 C C . PRO A 1 131 ? 2.061 16.359 2.548 1.00 51.47 131 PRO A C 1
ATOM 1055 O O . PRO A 1 131 ? 2.214 16.512 3.757 1.00 51.47 131 PRO A O 1
ATOM 1058 N N . SER A 1 132 ? 0.976 16.819 1.913 1.00 50.28 132 SER A N 1
ATOM 1059 C CA . SER A 1 132 ? -0.186 17.370 2.616 1.00 50.28 132 SER A CA 1
ATOM 1060 C C . SER A 1 132 ? -0.955 16.222 3.282 1.00 50.28 132 SER A C 1
ATOM 1062 O O . SER A 1 132 ? -1.839 15.623 2.668 1.00 50.28 132 SER A O 1
ATOM 1064 N N . GLY A 1 133 ? -0.580 15.877 4.516 1.00 48.59 133 GLY A N 1
ATOM 1065 C CA . GLY A 1 133 ? -1.118 14.770 5.323 1.00 48.59 133 GLY A CA 1
ATOM 1066 C C . GLY A 1 133 ? -2.597 14.879 5.729 1.00 48.59 133 GLY A C 1
ATOM 1067 O O . GLY A 1 133 ? -2.992 14.307 6.739 1.00 48.59 133 GLY A O 1
ATOM 1068 N N . GLU A 1 134 ? -3.410 15.601 4.960 1.00 50.00 134 GLU A N 1
ATOM 1069 C CA . GLU A 1 134 ? -4.829 15.875 5.214 1.00 50.00 134 GLU A CA 1
ATOM 1070 C C . GLU A 1 134 ? -5.761 15.177 4.213 1.00 50.00 134 GLU A C 1
ATOM 1072 O O . GLU A 1 134 ? -6.906 15.580 4.026 1.00 50.00 134 GLU A O 1
ATOM 1077 N N . ILE A 1 135 ? -5.309 14.115 3.544 1.00 53.41 135 ILE A N 1
ATOM 1078 C CA . ILE A 1 135 ? -6.268 13.233 2.875 1.00 53.41 135 ILE A CA 1
ATOM 1079 C C . ILE A 1 135 ? -6.856 12.332 3.955 1.00 53.41 135 ILE A C 1
ATOM 1081 O O . ILE A 1 135 ? -6.143 11.552 4.587 1.00 53.41 135 ILE A O 1
ATOM 1085 N N . GLU A 1 136 ? -8.163 12.460 4.184 1.00 59.09 136 GLU A N 1
ATOM 1086 C CA . GLU A 1 136 ? -8.901 11.604 5.105 1.00 59.09 136 GLU A CA 1
ATOM 1087 C C . GLU A 1 136 ? -8.607 10.137 4.757 1.00 59.09 136 GLU A C 1
ATOM 1089 O O . GLU A 1 136 ? -8.858 9.698 3.634 1.00 59.09 136 GLU A O 1
ATOM 1094 N N . PHE A 1 137 ? -8.041 9.373 5.693 1.00 64.00 137 PHE A N 1
ATOM 1095 C CA . PHE A 1 137 ? -7.558 8.011 5.438 1.00 64.00 137 PHE A CA 1
ATOM 1096 C C . PHE A 1 137 ? -8.630 7.108 4.803 1.00 64.00 137 PHE A C 1
ATOM 1098 O O . PHE A 1 137 ? -8.347 6.306 3.915 1.00 64.00 137 PHE A O 1
ATOM 1105 N N . SER A 1 138 ? -9.884 7.288 5.215 1.00 54.06 138 SER A N 1
ATOM 1106 C CA . SER A 1 138 ? -11.065 6.618 4.663 1.00 54.06 138 SER A CA 1
ATOM 1107 C C . SER A 1 138 ? -11.275 6.902 3.167 1.00 54.06 138 SER A C 1
ATOM 1109 O O . SER A 1 138 ? -11.629 5.998 2.414 1.00 54.06 138 SER A O 1
ATOM 1111 N N . SER A 1 139 ? -11.009 8.131 2.717 1.00 54.16 139 SER A N 1
ATOM 1112 C CA . SER A 1 139 ? -11.086 8.541 1.310 1.00 54.16 139 SER A CA 1
ATOM 1113 C C . SER A 1 139 ? -9.913 8.009 0.482 1.00 54.16 139 SER A C 1
ATOM 1115 O O . SER A 1 139 ? -10.100 7.660 -0.682 1.00 54.16 139 SER A O 1
ATOM 1117 N N . TYR A 1 140 ? -8.737 7.867 1.104 1.00 58.69 140 TYR A N 1
ATOM 1118 C CA . TYR A 1 140 ? -7.546 7.289 0.482 1.00 58.69 140 TYR A CA 1
ATOM 1119 C C . TYR A 1 140 ? -7.674 5.773 0.296 1.00 58.69 140 TYR A C 1
ATOM 1121 O O . TYR A 1 140 ? -7.370 5.229 -0.758 1.00 58.69 140 TYR A O 1
ATOM 1129 N N . VAL A 1 141 ? -8.173 5.063 1.305 1.00 59.56 141 VAL A N 1
ATOM 1130 C CA . VAL A 1 141 ? -8.147 3.595 1.303 1.00 59.56 141 VAL A CA 1
ATOM 1131 C C . VAL A 1 141 ? -9.464 2.972 0.841 1.00 59.56 141 VAL A C 1
ATOM 1133 O O . VAL A 1 141 ? -9.485 1.819 0.418 1.00 59.56 141 VAL A O 1
ATOM 1136 N N . GLY A 1 142 ? -10.560 3.734 0.868 1.00 51.38 142 GLY A N 1
ATOM 1137 C CA . GLY A 1 142 ? -11.880 3.251 0.477 1.00 51.38 142 GLY A CA 1
ATOM 1138 C C . GLY A 1 142 ? -12.066 3.032 -1.024 1.00 51.38 142 GLY A C 1
ATOM 1139 O O . GLY A 1 142 ? -12.937 2.251 -1.374 1.00 51.38 142 GLY A O 1
ATOM 1140 N N . ASN A 1 143 ? -11.290 3.703 -1.892 1.00 53.47 143 ASN A N 1
ATOM 1141 C CA . ASN A 1 143 ? -11.450 3.629 -3.357 1.00 53.47 143 ASN A CA 1
ATOM 1142 C C . ASN A 1 143 ? -10.195 4.006 -4.178 1.00 53.47 143 ASN A C 1
ATOM 1144 O O . ASN A 1 143 ? -10.292 4.097 -5.403 1.00 53.47 143 ASN A O 1
ATOM 1148 N N . GLN A 1 144 ? -9.038 4.292 -3.563 1.00 67.62 144 GLN A N 1
ATOM 1149 C CA . GLN A 1 144 ? -7.874 4.793 -4.308 1.00 67.62 144 GLN A CA 1
ATOM 1150 C C . GLN A 1 144 ? -6.739 3.774 -4.389 1.00 67.62 144 GLN A C 1
ATOM 1152 O O . GLN A 1 144 ? -6.538 2.914 -3.533 1.00 67.62 144 GLN A O 1
ATOM 1157 N N . SER A 1 145 ? -5.985 3.899 -5.474 1.00 79.38 145 SER A N 1
ATOM 1158 C CA . SER A 1 145 ? -4.744 3.182 -5.708 1.00 79.38 145 SER A CA 1
ATOM 1159 C C . SER A 1 145 ? -3.629 3.673 -4.777 1.00 79.38 145 SER A C 1
ATOM 1161 O O . SER A 1 145 ? -3.406 4.880 -4.658 1.00 79.38 145 SER A O 1
ATOM 1163 N N . LEU A 1 146 ? -2.865 2.745 -4.205 1.00 87.81 146 LEU A N 1
ATOM 1164 C CA . LEU A 1 146 ? -1.593 3.001 -3.540 1.00 87.81 146 LEU A CA 1
ATOM 1165 C C . LEU A 1 146 ? -0.539 3.397 -4.578 1.00 87.81 146 LEU A C 1
ATOM 1167 O O . LEU A 1 146 ? -0.352 2.692 -5.567 1.00 87.81 146 LEU A O 1
ATOM 1171 N N . MET A 1 147 ? 0.168 4.499 -4.351 1.00 88.69 147 MET A N 1
ATOM 1172 C CA . MET A 1 147 ? 1.279 4.909 -5.211 1.00 88.69 147 MET A CA 1
ATOM 1173 C C . MET A 1 147 ? 2.598 4.446 -4.605 1.00 88.69 147 MET A C 1
ATOM 1175 O O . MET A 1 147 ? 2.888 4.776 -3.457 1.00 88.69 147 MET A O 1
ATOM 1179 N N . LEU A 1 148 ? 3.407 3.752 -5.398 1.00 90.94 148 LEU A N 1
ATOM 1180 C CA . LEU A 1 148 ? 4.788 3.413 -5.074 1.00 90.94 148 LEU A CA 1
ATOM 1181 C C . LEU A 1 148 ? 5.730 4.080 -6.079 1.00 90.94 148 LEU A C 1
ATOM 1183 O O . LEU A 1 148 ? 5.363 4.297 -7.234 1.00 90.94 148 LEU A O 1
ATOM 1187 N N . GLU A 1 149 ? 6.949 4.383 -5.653 1.00 91.38 149 GLU A N 1
ATOM 1188 C CA . GLU A 1 149 ? 8.016 4.905 -6.509 1.00 91.38 149 GLU A CA 1
ATOM 1189 C C . GLU A 1 149 ? 9.099 3.845 -6.720 1.00 91.38 149 GLU A C 1
ATOM 1191 O O . GLU A 1 149 ? 9.220 2.900 -5.942 1.00 91.38 149 GLU A O 1
ATOM 1196 N N . TRP A 1 150 ? 9.921 4.014 -7.751 1.00 90.88 150 TRP A N 1
ATOM 1197 C CA . TRP A 1 150 ? 11.167 3.265 -7.905 1.00 90.88 150 TRP A CA 1
ATOM 1198 C C . TRP A 1 150 ? 12.280 4.173 -8.424 1.00 90.88 150 TRP A C 1
ATOM 1200 O O . TRP A 1 150 ? 12.027 5.187 -9.068 1.00 90.88 150 TRP A O 1
ATOM 1210 N N . LEU A 1 151 ? 13.534 3.796 -8.172 1.00 87.81 151 LEU A N 1
ATOM 1211 C CA . LEU A 1 151 ? 14.701 4.550 -8.656 1.00 87.81 151 LEU A CA 1
ATOM 1212 C C . LEU A 1 151 ? 15.357 3.902 -9.877 1.00 87.81 151 LEU A C 1
ATOM 1214 O O . LEU A 1 151 ? 15.767 4.592 -10.811 1.00 87.81 151 LEU A O 1
ATOM 1218 N N . SER A 1 152 ? 15.440 2.574 -9.892 1.00 83.75 152 SER A N 1
ATOM 1219 C CA . SER A 1 152 ? 16.054 1.796 -10.966 1.00 83.75 152 SER A CA 1
ATOM 1220 C C . SER A 1 152 ? 15.103 0.681 -11.397 1.00 83.75 152 SER A C 1
ATOM 1222 O O . SER A 1 152 ? 14.501 0.054 -10.523 1.00 83.75 152 SER A O 1
ATOM 1224 N N . PRO A 1 153 ? 14.930 0.430 -12.706 1.00 83.56 153 PRO A N 1
ATOM 1225 C CA . PRO A 1 153 ? 15.546 1.106 -13.849 1.00 83.56 153 PRO A CA 1
ATOM 1226 C C . PRO A 1 153 ? 15.014 2.531 -14.081 1.00 83.56 153 PRO A C 1
ATOM 1228 O O . PRO A 1 153 ? 13.839 2.818 -13.836 1.00 83.56 153 PRO A O 1
ATOM 1231 N N . ASN A 1 154 ? 15.874 3.413 -14.601 1.00 85.50 154 ASN A N 1
ATOM 1232 C CA . ASN A 1 154 ? 15.527 4.806 -14.884 1.00 85.50 154 ASN A CA 1
ATOM 1233 C C . ASN A 1 154 ? 15.081 5.009 -16.336 1.00 85.50 154 ASN A C 1
ATOM 1235 O O . ASN A 1 154 ? 15.886 4.927 -17.261 1.00 85.50 154 ASN A O 1
ATOM 1239 N N . CYS A 1 155 ? 13.790 5.298 -16.509 1.00 85.81 155 CYS A N 1
ATOM 1240 C CA . CYS A 1 155 ? 13.183 5.606 -17.802 1.00 85.81 155 CYS A CA 1
ATOM 1241 C C . CYS A 1 155 ? 13.029 7.109 -18.070 1.00 85.81 155 CYS A C 1
ATOM 1243 O O . CYS A 1 155 ? 12.642 7.478 -19.176 1.00 85.81 155 CYS A O 1
ATOM 1245 N N . ARG A 1 156 ? 13.330 7.985 -17.102 1.00 87.31 156 ARG A N 1
ATOM 1246 C CA . ARG A 1 156 ? 12.998 9.415 -17.167 1.00 87.31 156 ARG A CA 1
ATOM 1247 C C . ARG A 1 156 ? 13.568 10.098 -18.407 1.00 87.31 156 ARG A C 1
ATOM 1249 O O . ARG A 1 156 ? 12.858 10.865 -19.042 1.00 87.31 156 ARG A O 1
ATOM 1256 N N . SER A 1 157 ? 14.814 9.799 -18.774 1.00 86.69 157 SER A N 1
ATOM 1257 C CA . SER A 1 157 ? 15.453 10.370 -19.967 1.00 86.69 157 SER A CA 1
ATOM 1258 C C . SER A 1 157 ? 14.755 9.953 -21.263 1.00 86.69 157 SER A C 1
ATOM 1260 O O . SER A 1 157 ? 14.449 10.809 -22.086 1.00 86.69 157 SER A O 1
ATOM 1262 N N . CYS A 1 158 ? 14.430 8.665 -21.422 1.00 85.56 158 CYS A N 1
ATOM 1263 C CA . CYS A 1 158 ? 13.690 8.181 -22.590 1.00 85.56 158 CYS A CA 1
ATOM 1264 C C . CYS A 1 158 ? 12.320 8.861 -22.705 1.00 85.56 158 CYS A C 1
ATOM 1266 O O . CYS A 1 158 ? 11.885 9.233 -23.790 1.00 85.56 158 CYS A O 1
ATOM 1268 N N . GLU A 1 159 ? 11.651 9.036 -21.569 1.00 86.62 159 GLU A N 1
ATOM 1269 C CA . GLU A 1 159 ? 10.336 9.661 -21.499 1.00 86.62 159 GLU A CA 1
ATOM 1270 C C . GLU A 1 159 ? 10.382 11.157 -21.843 1.00 86.62 159 GLU A C 1
ATOM 1272 O O . GLU A 1 159 ? 9.506 11.630 -22.561 1.00 86.62 159 GLU A O 1
ATOM 1277 N N . MET A 1 160 ? 11.422 11.884 -21.410 1.00 86.88 160 MET A N 1
ATOM 1278 C CA . MET A 1 160 ? 11.657 13.284 -21.808 1.00 86.88 160 MET A CA 1
ATOM 1279 C C . MET A 1 160 ? 11.862 13.435 -23.314 1.00 86.88 160 MET A C 1
ATOM 1281 O O . MET A 1 160 ? 11.365 14.381 -23.919 1.00 86.88 160 MET A O 1
ATOM 1285 N N . ASP A 1 161 ? 12.571 12.482 -23.913 1.00 85.88 161 ASP A N 1
ATOM 1286 C CA . ASP A 1 161 ? 12.837 12.441 -25.348 1.00 85.88 161 ASP A CA 1
ATOM 1287 C C . ASP A 1 161 ? 11.632 11.917 -26.162 1.00 85.88 161 ASP A C 1
ATOM 1289 O O . ASP A 1 161 ? 11.739 11.750 -27.376 1.00 85.88 161 ASP A O 1
ATOM 1293 N N . ASN A 1 162 ? 10.483 11.653 -25.520 1.00 83.50 162 ASN A N 1
ATOM 1294 C CA . ASN A 1 162 ? 9.283 11.055 -26.122 1.00 83.50 162 ASN A CA 1
ATOM 1295 C C . ASN A 1 162 ? 9.552 9.729 -26.860 1.00 83.50 162 ASN A C 1
ATOM 1297 O O . ASN A 1 162 ? 8.853 9.368 -27.810 1.00 83.50 162 ASN A O 1
ATOM 1301 N N . VAL A 1 163 ? 10.556 8.975 -26.414 1.00 84.38 163 VAL A N 1
ATOM 1302 C CA . VAL A 1 163 ? 10.924 7.665 -26.964 1.00 84.38 163 VAL A CA 1
ATOM 1303 C C . VAL A 1 163 ? 10.571 6.548 -25.987 1.00 84.38 163 VAL A C 1
ATOM 1305 O O . VAL A 1 163 ? 10.390 6.744 -24.785 1.00 84.38 163 VAL A O 1
ATOM 1308 N N . ARG A 1 164 ? 10.455 5.323 -26.498 1.00 81.25 164 ARG A N 1
ATOM 1309 C CA . ARG A 1 164 ? 10.031 4.180 -25.688 1.00 81.25 164 ARG A CA 1
ATOM 1310 C C . ARG A 1 164 ? 11.164 3.711 -24.777 1.00 81.25 164 ARG A C 1
ATOM 1312 O O . ARG A 1 164 ? 12.226 3.333 -25.261 1.00 81.25 164 ARG A O 1
ATOM 1319 N N . CYS A 1 165 ? 10.921 3.645 -23.471 1.00 83.06 165 CYS A N 1
ATOM 1320 C CA . CYS A 1 165 ? 11.825 2.976 -22.538 1.00 83.06 165 CYS A CA 1
ATOM 1321 C C . CYS A 1 165 ? 11.724 1.444 -22.665 1.00 83.06 165 CYS A C 1
ATOM 1323 O O . CYS A 1 165 ? 10.625 0.894 -22.766 1.00 83.06 165 CYS A O 1
ATOM 1325 N N . GLY A 1 166 ? 12.856 0.742 -22.645 1.00 78.94 166 GLY A N 1
ATOM 1326 C CA . GLY A 1 166 ? 12.902 -0.720 -22.594 1.00 78.94 166 GLY A CA 1
ATOM 1327 C C . GLY A 1 166 ? 14.227 -1.231 -22.032 1.00 78.94 166 GLY A C 1
ATOM 1328 O O . GLY A 1 166 ? 15.179 -0.470 -21.888 1.00 78.94 166 GLY A O 1
ATOM 1329 N N . PHE A 1 167 ? 14.316 -2.524 -21.735 1.00 77.62 167 PHE A N 1
ATOM 1330 C CA . PHE A 1 167 ? 15.570 -3.135 -21.286 1.00 77.62 167 PHE A CA 1
ATOM 1331 C C . PHE A 1 167 ? 16.477 -3.514 -22.460 1.00 77.62 167 PHE A C 1
ATOM 1333 O O . PHE A 1 167 ? 16.001 -3.938 -23.514 1.00 77.62 167 PHE A O 1
ATOM 1340 N N . LYS A 1 16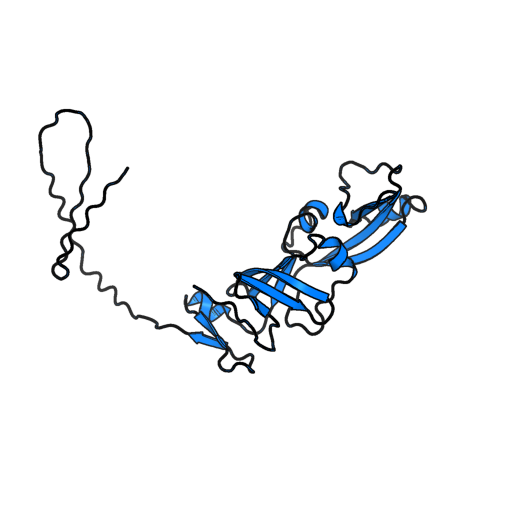8 ? 17.799 -3.418 -22.271 1.00 77.94 168 LYS A N 1
ATOM 1341 C CA . LYS A 1 168 ? 18.789 -3.919 -23.242 1.00 77.94 168 LYS A CA 1
ATOM 1342 C C . LYS A 1 168 ? 18.751 -5.442 -23.369 1.00 77.94 168 LYS A C 1
ATOM 1344 O O . LYS A 1 168 ? 18.883 -5.966 -24.471 1.00 77.94 168 LYS A O 1
ATOM 1349 N N . LYS A 1 169 ? 18.597 -6.143 -22.244 1.00 74.31 169 LYS A N 1
ATOM 1350 C CA . LYS A 1 169 ? 18.443 -7.601 -22.145 1.00 74.31 169 LYS A CA 1
ATOM 1351 C C . LYS A 1 169 ? 17.339 -7.905 -21.133 1.00 74.31 169 LYS A C 1
ATOM 1353 O O . LYS A 1 169 ? 17.212 -7.180 -20.154 1.00 74.31 169 LYS A O 1
ATOM 1358 N N . LYS A 1 170 ? 16.593 -9.002 -21.316 1.00 67.81 170 LYS A N 1
ATOM 1359 C CA . LYS A 1 170 ? 15.509 -9.417 -20.395 1.00 67.81 170 LYS A CA 1
ATOM 1360 C C . LYS A 1 170 ? 15.968 -9.696 -18.954 1.00 67.81 170 LYS A C 1
ATOM 1362 O O . LYS A 1 170 ? 15.137 -9.740 -18.059 1.00 67.81 170 LYS A O 1
ATOM 1367 N N . SER A 1 171 ? 17.261 -9.937 -18.745 1.00 68.81 171 SER A N 1
ATOM 1368 C CA . SER A 1 171 ? 17.859 -10.232 -17.439 1.00 68.81 171 SER A CA 1
ATOM 1369 C C . SER A 1 171 ? 18.606 -9.047 -16.818 1.00 68.81 171 SER A C 1
ATOM 1371 O O . SER A 1 171 ? 19.127 -9.176 -15.715 1.00 68.81 171 SER A O 1
ATOM 1373 N N . SER A 1 172 ? 18.709 -7.908 -17.513 1.00 73.06 172 SER A N 1
ATOM 1374 C CA . SER A 1 172 ? 19.503 -6.760 -17.063 1.00 73.06 172 SER A CA 1
ATOM 1375 C C . SER A 1 172 ? 18.614 -5.571 -16.732 1.00 73.06 172 SER A C 1
ATOM 1377 O O . SER A 1 172 ? 17.785 -5.192 -17.551 1.00 73.06 172 SER A O 1
ATOM 1379 N N . LEU A 1 173 ? 18.902 -4.875 -15.631 1.00 73.25 173 LEU A N 1
ATOM 1380 C CA . LEU A 1 173 ? 18.268 -3.590 -15.304 1.00 73.25 173 LEU A CA 1
ATOM 1381 C C . LEU A 1 173 ? 18.722 -2.428 -16.210 1.00 73.25 173 LEU A C 1
ATOM 1383 O O . LEU A 1 173 ? 18.259 -1.301 -16.052 1.00 73.25 173 LEU A O 1
ATOM 1387 N N . GLU A 1 174 ? 19.629 -2.676 -17.158 1.00 79.50 174 GLU A N 1
ATOM 1388 C CA . GLU A 1 174 ? 20.084 -1.660 -18.101 1.00 79.50 174 GLU A CA 1
ATOM 1389 C C . GLU A 1 174 ? 18.976 -1.257 -19.074 1.00 79.50 174 GLU A C 1
ATOM 1391 O O . GLU A 1 174 ? 18.478 -2.065 -19.863 1.00 79.50 174 GLU A O 1
ATOM 1396 N N . VAL A 1 175 ? 18.654 0.033 -19.062 1.00 80.44 175 VAL A N 1
ATOM 1397 C CA . VAL A 1 175 ? 17.669 0.640 -19.954 1.00 80.44 175 VAL A CA 1
ATOM 1398 C C . VAL A 1 175 ? 18.306 1.045 -21.279 1.00 80.44 175 VAL A C 1
ATOM 1400 O O . VAL A 1 175 ? 19.460 1.475 -21.348 1.00 80.44 175 VAL A O 1
ATOM 1403 N N . LYS A 1 176 ? 17.522 0.937 -22.349 1.00 84.12 176 LYS A N 1
ATOM 1404 C CA . LYS A 1 176 ? 17.757 1.555 -23.647 1.00 84.12 176 LYS A CA 1
ATOM 1405 C C . LYS A 1 176 ? 16.482 2.254 -24.104 1.00 84.12 176 LYS A C 1
ATOM 1407 O O . LYS A 1 176 ? 15.379 1.740 -23.931 1.00 84.12 176 LYS A O 1
ATOM 1412 N N . CYS A 1 177 ? 16.654 3.418 -24.714 1.00 84.75 177 CYS A N 1
ATOM 1413 C CA . CYS A 1 177 ? 15.566 4.122 -25.365 1.00 84.75 177 CYS A CA 1
ATOM 1414 C C . CYS A 1 177 ? 15.413 3.619 -26.807 1.00 84.75 177 CYS A C 1
ATOM 1416 O O . CYS A 1 177 ? 16.389 3.527 -27.555 1.00 84.75 177 CYS A O 1
ATOM 1418 N N . PHE A 1 178 ? 14.188 3.278 -27.187 1.00 81.62 178 PHE A N 1
ATOM 1419 C CA . PHE A 1 178 ? 13.817 2.773 -28.499 1.00 81.62 178 PHE A CA 1
ATOM 1420 C C . PHE A 1 178 ? 12.930 3.804 -29.196 1.00 81.62 178 PHE A C 1
ATOM 1422 O O . PHE A 1 178 ? 11.826 4.106 -28.750 1.00 81.62 178 PHE A O 1
ATOM 1429 N N . GLY A 1 179 ? 13.423 4.345 -30.300 1.00 72.19 179 GLY A N 1
ATOM 1430 C CA . GLY A 1 179 ? 12.716 5.316 -31.120 1.00 72.19 179 GLY A CA 1
ATOM 1431 C C . GLY A 1 179 ? 13.683 5.955 -32.102 1.00 72.19 179 GLY A C 1
ATOM 1432 O O . GLY A 1 179 ? 14.860 6.144 -31.790 1.00 72.19 179 GLY A O 1
ATOM 1433 N N . SER A 1 180 ? 13.206 6.261 -33.301 1.00 56.91 180 SER A N 1
ATOM 1434 C CA . SER A 1 180 ? 13.893 7.189 -34.183 1.00 56.91 180 SER A CA 1
ATOM 1435 C C . SER A 1 180 ? 13.696 8.589 -33.609 1.00 56.91 180 SER A C 1
ATOM 1437 O O . SER A 1 180 ? 12.566 9.059 -33.503 1.00 56.91 180 SER A O 1
ATOM 1439 N N . LYS A 1 181 ? 14.787 9.298 -33.291 1.00 51.84 181 LYS A N 1
ATOM 1440 C CA . LYS A 1 181 ? 14.759 10.741 -33.540 1.00 51.84 181 LYS A CA 1
ATOM 1441 C C . LYS A 1 181 ? 14.513 10.832 -35.037 1.00 51.84 181 LYS A C 1
ATOM 1443 O O . LYS A 1 181 ? 15.434 10.561 -35.798 1.00 51.84 181 LYS A O 1
ATOM 1448 N N . GLU A 1 182 ? 13.300 11.111 -35.488 1.00 45.16 182 GLU A N 1
ATOM 1449 C CA . GLU A 1 182 ? 13.227 11.774 -36.777 1.00 45.16 182 GLU A CA 1
ATOM 1450 C C . GLU A 1 182 ? 13.820 13.161 -36.529 1.00 45.16 182 GLU A C 1
ATOM 1452 O O . GLU A 1 182 ? 13.235 13.936 -35.768 1.00 45.16 182 GLU A O 1
ATOM 1457 N N . PRO A 1 183 ? 14.967 13.535 -37.126 1.00 42.09 183 PRO A N 1
ATOM 1458 C CA . PRO A 1 183 ? 15.162 14.929 -37.438 1.00 42.09 183 PRO A CA 1
ATOM 1459 C C . PRO A 1 183 ? 14.168 15.220 -38.561 1.00 42.09 183 PRO A C 1
ATOM 1461 O O . PRO A 1 183 ? 14.523 15.283 -39.737 1.00 42.09 183 PRO A O 1
ATOM 1464 N N . GLY A 1 184 ? 12.896 15.376 -38.201 1.00 37.09 184 GLY A N 1
ATOM 1465 C CA . GLY A 1 184 ? 11.993 16.161 -39.005 1.00 37.09 184 GLY A CA 1
ATOM 1466 C C . GLY A 1 184 ? 12.588 17.556 -39.002 1.00 37.09 184 GLY A C 1
ATOM 1467 O O . GLY A 1 184 ? 12.326 18.350 -38.103 1.00 37.09 184 GLY A O 1
ATOM 1468 N N . LYS A 1 185 ? 13.441 17.846 -39.988 1.00 35.50 185 LYS A N 1
ATOM 1469 C CA . LYS A 1 185 ? 13.560 19.196 -40.514 1.00 35.50 185 LYS A CA 1
ATOM 1470 C C . LYS A 1 185 ? 12.121 19.638 -40.761 1.00 35.50 185 LYS A C 1
ATOM 1472 O O . LYS A 1 185 ? 11.551 19.349 -41.809 1.00 35.50 185 LYS A O 1
ATOM 1477 N N . LEU A 1 186 ? 11.544 20.363 -39.811 1.00 34.69 186 LEU A N 1
ATOM 1478 C CA . LEU A 1 186 ? 10.628 21.433 -40.141 1.00 34.69 186 LEU A CA 1
ATOM 1479 C C . LEU A 1 186 ? 11.474 22.435 -40.926 1.00 34.69 186 LEU A C 1
ATOM 1481 O O . LEU A 1 186 ? 11.912 23.460 -40.414 1.00 34.69 186 LEU A O 1
ATOM 1485 N N . ASN A 1 187 ? 11.724 22.123 -42.199 1.00 32.62 187 ASN A N 1
ATOM 1486 C CA . ASN A 1 187 ? 11.736 23.184 -43.174 1.00 32.62 187 ASN A CA 1
ATOM 1487 C C . ASN A 1 187 ? 10.313 23.721 -43.105 1.00 32.62 187 ASN A C 1
ATOM 1489 O O . ASN A 1 187 ? 9.392 23.149 -43.686 1.00 32.62 187 ASN A O 1
ATOM 1493 N N . CYS A 1 188 ? 10.141 24.768 -42.304 1.00 32.28 188 CYS A N 1
ATOM 1494 C CA . CYS A 1 188 ? 9.013 25.662 -42.409 1.00 32.28 188 CYS A CA 1
ATOM 1495 C C . CYS A 1 188 ? 9.124 26.279 -43.808 1.00 32.28 188 CYS A C 1
ATOM 1497 O O . CYS A 1 188 ? 9.690 27.352 -43.992 1.00 32.28 188 CYS A O 1
ATOM 1499 N N . PHE A 1 189 ? 8.706 25.533 -44.829 1.00 41.72 189 PHE A N 1
ATOM 1500 C CA . PHE A 1 189 ? 8.306 26.158 -46.068 1.00 41.72 189 PHE A CA 1
ATOM 1501 C C . PHE A 1 189 ? 7.029 26.911 -45.711 1.00 41.72 189 PHE A C 1
ATOM 1503 O O . PHE A 1 189 ? 6.123 26.298 -45.138 1.00 41.72 189 PHE A O 1
ATOM 1510 N N . PRO A 1 190 ? 6.972 28.228 -45.949 1.00 34.97 190 PRO A N 1
ATOM 1511 C CA . PRO A 1 190 ? 5.799 29.003 -45.600 1.00 34.97 190 PRO A CA 1
ATOM 1512 C C . PRO A 1 190 ? 4.606 28.399 -46.344 1.00 34.97 190 PRO A C 1
ATOM 1514 O O . PRO A 1 190 ? 4.539 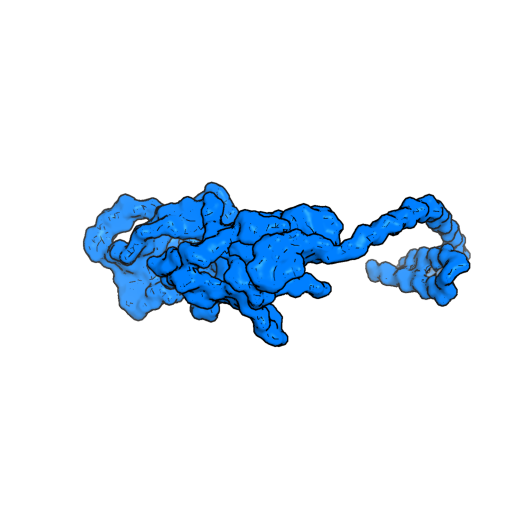28.454 -47.571 1.00 34.97 190 PRO A O 1
ATOM 1517 N N . CYS A 1 191 ? 3.680 27.781 -45.607 1.00 41.09 191 CYS A N 1
ATOM 1518 C CA . CYS A 1 191 ? 2.346 27.530 -46.129 1.00 41.09 191 CYS A CA 1
ATOM 1519 C C . CYS A 1 191 ? 1.725 28.904 -46.361 1.00 41.09 191 CYS A C 1
ATOM 1521 O O . CYS A 1 191 ? 1.329 29.582 -45.414 1.00 41.09 191 CYS A O 1
ATOM 1523 N N . PHE A 1 192 ? 1.688 29.343 -47.614 1.00 42.72 192 PHE A N 1
ATOM 1524 C CA . PHE A 1 192 ? 0.879 30.488 -47.990 1.00 42.72 192 PHE A CA 1
ATOM 1525 C C . PHE A 1 192 ? -0.583 30.045 -47.957 1.00 42.72 192 PHE A C 1
ATOM 1527 O O . PHE A 1 192 ? -1.054 29.351 -48.855 1.00 42.72 192 PHE A O 1
ATOM 1534 N N . CYS A 1 193 ? -1.309 30.437 -46.913 1.00 36.59 193 CYS A N 1
ATOM 1535 C CA . CYS A 1 193 ? -2.764 30.410 -46.948 1.00 36.59 193 CYS A CA 1
ATOM 1536 C C . CYS A 1 193 ? -3.231 31.519 -47.898 1.00 36.59 193 CYS A C 1
ATOM 1538 O O . CYS A 1 193 ? -3.268 32.689 -47.522 1.00 36.59 193 CYS A O 1
ATOM 1540 N N . LEU A 1 194 ? -3.577 31.164 -49.135 1.00 38.47 194 LEU A N 1
ATOM 1541 C CA . LEU A 1 194 ? -4.357 32.048 -49.996 1.00 38.47 194 LEU A CA 1
ATOM 1542 C C . LEU A 1 194 ? -5.818 31.970 -49.547 1.00 38.47 194 LEU A C 1
ATOM 1544 O O . LEU A 1 194 ? -6.523 31.007 -49.837 1.00 38.47 194 LEU A O 1
ATOM 1548 N N . LEU A 1 195 ? -6.264 32.986 -48.809 1.00 36.19 195 LEU A N 1
ATOM 1549 C CA . LEU A 1 195 ? -7.677 33.192 -48.510 1.00 36.19 195 LEU A CA 1
ATOM 1550 C C . LEU A 1 195 ? -8.383 33.640 -49.796 1.00 36.19 195 LEU A C 1
ATOM 1552 O O . LEU A 1 195 ? -8.385 34.824 -50.130 1.00 36.19 195 LEU A O 1
ATOM 1556 N N . LEU A 1 196 ? -8.975 32.703 -50.535 1.00 38.19 196 LEU A N 1
ATOM 1557 C CA . LEU A 1 196 ? -9.918 33.046 -51.596 1.00 38.19 196 LEU A CA 1
ATOM 1558 C C . LEU A 1 196 ? -11.294 33.275 -50.969 1.00 38.19 196 LEU A C 1
ATOM 1560 O O . LEU A 1 196 ? -12.030 32.336 -50.675 1.00 38.19 196 LEU A O 1
ATOM 1564 N N . VAL A 1 197 ? -11.636 34.545 -50.755 1.00 37.78 197 VAL A N 1
ATOM 1565 C CA . VAL A 1 197 ? -12.988 34.955 -50.364 1.00 37.78 197 VAL A CA 1
ATOM 1566 C C . VAL A 1 197 ? -13.881 34.860 -51.601 1.00 37.78 197 VAL A C 1
ATOM 1568 O O . VAL A 1 197 ? -13.909 35.772 -52.426 1.00 37.78 197 VAL A O 1
ATOM 1571 N N . ASN A 1 198 ? -14.616 33.759 -51.753 1.00 40.12 198 ASN A N 1
ATOM 1572 C CA . ASN A 1 198 ? -15.687 33.691 -52.745 1.00 40.12 198 ASN A CA 1
ATOM 1573 C C . ASN A 1 198 ? -16.899 34.474 -52.223 1.00 40.12 198 ASN A C 1
ATOM 1575 O O . ASN A 1 198 ? -17.578 34.045 -51.292 1.00 40.12 198 ASN A O 1
ATOM 1579 N N . GLN A 1 199 ? -17.189 35.627 -52.831 1.00 44.31 199 GLN A N 1
ATOM 1580 C CA . GLN A 1 199 ? -18.461 36.323 -52.630 1.00 44.31 199 GLN A CA 1
ATOM 1581 C C . GLN A 1 199 ? -19.568 35.571 -53.385 1.00 44.31 199 GLN A C 1
ATOM 1583 O O . GLN A 1 199 ? -19.812 35.813 -54.563 1.00 44.31 199 GLN A O 1
ATOM 1588 N N . GLY A 1 200 ? -20.216 34.624 -52.703 1.00 39.12 200 GLY A N 1
ATOM 1589 C CA . GLY A 1 200 ? -21.415 33.929 -53.175 1.00 39.12 200 GLY A CA 1
ATOM 1590 C C . GLY A 1 200 ? -22.643 34.364 -52.376 1.00 39.12 200 GLY A C 1
ATOM 1591 O O . 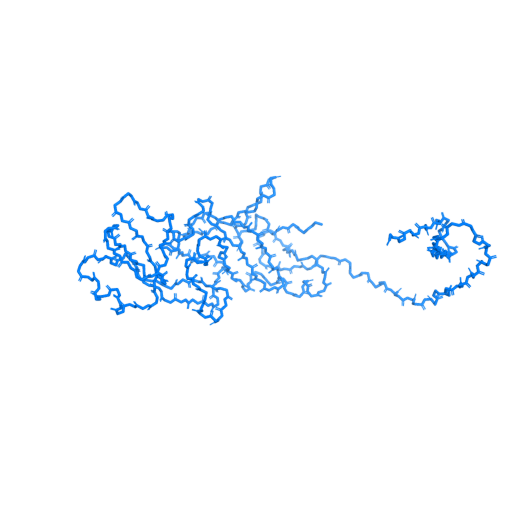GLY A 1 200 ? -22.650 34.275 -51.151 1.00 39.12 200 GLY A O 1
ATOM 1592 N N . ASN A 1 201 ? -23.664 34.863 -53.073 1.00 39.03 201 ASN A N 1
ATOM 1593 C CA . ASN A 1 201 ? -24.877 35.451 -52.501 1.00 39.03 201 ASN A CA 1
ATOM 1594 C C . ASN A 1 201 ? -25.650 34.504 -51.565 1.00 39.03 201 ASN A C 1
ATOM 1596 O O . ASN A 1 201 ? -25.865 33.330 -51.861 1.00 39.03 201 ASN A O 1
ATOM 1600 N N . SER A 1 202 ? -26.122 35.079 -50.457 1.00 40.16 202 SER A N 1
ATOM 1601 C CA . SER A 1 202 ? -26.938 34.438 -49.424 1.00 40.16 202 SER A CA 1
ATOM 1602 C C . SER A 1 202 ? -28.345 34.123 -49.917 1.00 40.16 202 SER A C 1
ATOM 1604 O O . SER A 1 202 ? -29.046 35.028 -50.364 1.00 40.16 202 SER A O 1
ATOM 1606 N N . ILE A 1 203 ? -28.800 32.887 -49.693 1.00 43.78 203 ILE A N 1
ATOM 1607 C CA . ILE A 1 203 ? -30.188 32.644 -49.291 1.00 43.78 203 ILE A CA 1
ATOM 1608 C C . ILE A 1 203 ? -30.185 31.503 -48.254 1.00 43.78 203 ILE A C 1
ATOM 1610 O O . ILE A 1 203 ? -29.802 30.379 -48.566 1.00 43.78 203 ILE A O 1
ATOM 1614 N N . ASN A 1 204 ? -30.605 31.819 -47.021 1.00 36.53 204 ASN A N 1
ATOM 1615 C CA . ASN A 1 204 ? -30.755 30.952 -45.830 1.00 36.53 204 ASN A CA 1
ATOM 1616 C C . ASN A 1 204 ? -29.560 30.756 -44.867 1.00 36.53 204 ASN A C 1
ATOM 1618 O O . ASN A 1 204 ? -29.405 29.694 -44.266 1.00 36.53 204 ASN A O 1
ATOM 1622 N N . GLY A 1 205 ? -28.801 31.823 -44.593 1.00 41.62 205 GLY A N 1
ATOM 1623 C CA . GLY A 1 205 ? -28.341 32.109 -43.219 1.00 41.62 205 GLY A CA 1
ATOM 1624 C C . GLY A 1 205 ? -27.387 31.117 -42.536 1.00 41.62 205 GLY A C 1
ATOM 1625 O O . GLY A 1 205 ? -27.384 31.039 -41.309 1.00 41.62 205 GLY A O 1
ATOM 1626 N N . LYS A 1 206 ? -26.556 30.384 -43.283 1.00 33.50 206 LYS A N 1
ATOM 1627 C CA . LYS A 1 206 ? -25.404 29.655 -42.731 1.00 33.50 206 LYS A CA 1
ATOM 1628 C C . LYS A 1 206 ? -24.146 30.026 -43.506 1.00 33.50 206 LYS A C 1
ATOM 1630 O O . LYS A 1 206 ? -24.000 29.635 -44.658 1.00 33.50 206 LYS A O 1
ATOM 1635 N N . TYR A 1 207 ? -23.247 30.767 -42.866 1.00 35.44 207 TYR A N 1
ATOM 1636 C CA . TYR A 1 207 ? -21.876 30.902 -43.346 1.00 35.44 207 TYR A CA 1
ATOM 1637 C C . TYR A 1 207 ? -21.133 29.604 -43.018 1.00 35.44 207 TYR A C 1
ATOM 1639 O O . TYR A 1 207 ? -21.119 29.177 -41.865 1.00 35.44 207 TYR A O 1
ATOM 1647 N N . VAL A 1 208 ? -20.562 28.958 -44.034 1.00 35.22 208 VAL A N 1
ATOM 1648 C CA . VAL A 1 208 ? -19.638 27.831 -43.876 1.00 35.22 208 VAL A CA 1
ATOM 1649 C C . VAL A 1 208 ? -18.272 28.347 -44.311 1.00 35.22 208 VAL A C 1
ATOM 1651 O O . VAL A 1 208 ? -18.093 28.697 -45.474 1.00 35.22 208 VAL A O 1
ATOM 1654 N N . GLU A 1 209 ? -17.329 28.452 -43.377 1.00 36.28 209 GLU A N 1
ATOM 1655 C CA . GLU A 1 209 ? -15.924 28.680 -43.718 1.00 36.28 209 GLU A CA 1
ATOM 1656 C C . GLU A 1 209 ? -15.350 27.378 -44.285 1.00 36.28 209 GLU A C 1
ATOM 1658 O O . GLU A 1 209 ? -15.151 26.407 -43.557 1.00 36.28 209 GLU A O 1
ATOM 1663 N N . GLU A 1 210 ? -15.093 27.351 -45.591 1.00 35.53 210 GLU A N 1
ATOM 1664 C CA . GLU A 1 210 ? -14.321 26.287 -46.232 1.00 35.53 210 GLU A CA 1
ATOM 1665 C C . GLU A 1 210 ? -12.910 26.804 -46.521 1.00 35.53 210 GLU A C 1
ATOM 1667 O O . GLU A 1 210 ? -12.671 27.557 -47.464 1.00 35.53 210 GLU A O 1
ATOM 1672 N N . ALA A 1 211 ? -11.953 26.404 -45.686 1.00 39.53 211 ALA A N 1
ATOM 1673 C CA . ALA A 1 211 ? -10.538 26.621 -45.951 1.00 39.53 211 ALA A CA 1
ATOM 1674 C C . ALA A 1 211 ? -10.015 25.481 -46.836 1.00 39.53 211 ALA A C 1
ATOM 1676 O O . ALA A 1 211 ? -10.060 24.314 -46.445 1.00 39.53 211 ALA A O 1
ATOM 1677 N N . THR A 1 212 ? -9.509 25.817 -48.027 1.00 36.91 212 THR A N 1
ATOM 1678 C CA . THR A 1 212 ? -8.919 24.836 -48.951 1.00 36.91 212 THR A CA 1
ATOM 1679 C C . THR A 1 212 ? -7.405 25.028 -48.992 1.00 36.91 212 THR A C 1
ATOM 1681 O O . THR A 1 212 ? -6.925 26.062 -49.447 1.00 36.91 212 THR A O 1
ATOM 1684 N N . CYS A 1 213 ? -6.643 24.040 -48.521 1.00 37.50 213 CYS A N 1
ATOM 1685 C CA . CYS A 1 213 ? -5.180 24.048 -48.598 1.00 37.50 213 CYS A CA 1
ATOM 1686 C C . CYS A 1 213 ? -4.711 23.195 -49.783 1.00 37.50 213 CYS A C 1
ATOM 1688 O O . CYS A 1 213 ? -5.037 22.011 -49.856 1.00 37.50 213 CYS A O 1
ATOM 1690 N N . PHE A 1 214 ? -3.915 23.777 -50.684 1.00 38.78 214 PHE A N 1
ATOM 1691 C CA . PHE A 1 214 ? -3.258 23.052 -51.774 1.00 38.78 214 PHE A CA 1
ATOM 1692 C C . PHE A 1 214 ? -1.801 22.749 -51.409 1.00 38.78 214 PHE A C 1
ATOM 1694 O O . PHE A 1 214 ? -1.023 23.659 -51.134 1.00 38.78 214 PHE A O 1
ATOM 1701 N N . GLY A 1 215 ? -1.427 21.468 -51.420 1.00 37.47 215 GLY A N 1
ATOM 1702 C CA . GLY A 1 215 ? -0.040 21.021 -51.306 1.00 37.47 215 GLY A CA 1
ATOM 1703 C C . GLY A 1 215 ? 0.389 20.305 -52.585 1.00 37.47 215 GLY A C 1
ATOM 1704 O O . GLY A 1 215 ? -0.177 19.272 -52.926 1.00 37.47 215 GLY A O 1
ATOM 1705 N N . GLU A 1 216 ? 1.410 20.812 -53.279 1.00 42.12 216 GLU A N 1
ATOM 1706 C CA . GLU A 1 216 ? 1.835 20.345 -54.617 1.00 42.12 216 GLU A CA 1
ATOM 1707 C C . GLU A 1 216 ? 2.407 18.912 -54.703 1.00 42.12 216 GLU A C 1
ATOM 1709 O O . GLU A 1 216 ? 2.915 18.515 -55.750 1.00 42.12 216 GLU A O 1
ATOM 1714 N N . ARG A 1 217 ? 2.334 18.079 -53.656 1.00 36.12 217 ARG A N 1
ATOM 1715 C CA . ARG A 1 217 ? 2.847 16.694 -53.739 1.00 36.12 217 ARG A CA 1
ATOM 1716 C C . ARG A 1 217 ? 1.959 15.575 -53.228 1.00 36.12 217 ARG A C 1
ATOM 1718 O O . ARG A 1 217 ? 2.367 14.421 -53.304 1.00 36.12 217 ARG A O 1
ATOM 1725 N N . PHE A 1 218 ? 0.731 15.868 -52.827 1.00 36.25 218 PHE A N 1
ATOM 1726 C CA . PHE A 1 218 ? -0.272 14.828 -52.638 1.00 36.25 218 PHE A CA 1
ATOM 1727 C C . PHE A 1 218 ? -1.581 15.326 -53.238 1.00 36.25 218 PHE A C 1
ATOM 1729 O O . PHE A 1 218 ? -2.138 16.311 -52.765 1.00 36.25 218 PHE A O 1
ATOM 1736 N N . ASN A 1 219 ? -2.062 14.651 -54.286 1.00 30.75 219 ASN A N 1
ATOM 1737 C CA . ASN A 1 219 ? -3.425 14.802 -54.802 1.00 30.75 219 ASN A CA 1
ATOM 1738 C C . ASN A 1 219 ? -4.421 14.343 -53.725 1.00 30.75 219 ASN A C 1
ATOM 1740 O O . ASN A 1 219 ? -4.967 13.246 -53.794 1.00 30.75 219 ASN A O 1
ATOM 1744 N N . ALA A 1 220 ? -4.606 15.146 -52.685 1.00 34.91 220 ALA A N 1
ATOM 1745 C CA . ALA A 1 220 ? -5.544 14.883 -51.613 1.00 34.91 220 ALA A CA 1
ATOM 1746 C C . ALA A 1 220 ? -6.142 16.213 -51.153 1.00 34.91 220 ALA A C 1
ATOM 1748 O O . ALA A 1 220 ? -5.483 17.030 -50.511 1.00 34.91 220 ALA A O 1
ATOM 1749 N N . MET A 1 221 ? -7.401 16.426 -51.529 1.00 33.53 221 MET A N 1
ATOM 1750 C CA . MET A 1 221 ? -8.215 17.545 -51.077 1.00 33.53 221 MET A CA 1
ATOM 1751 C C . MET A 1 221 ? -8.812 17.173 -49.718 1.00 33.53 221 MET A C 1
ATOM 1753 O O . MET A 1 221 ? -9.580 16.216 -49.622 1.00 33.53 221 MET A O 1
ATOM 1757 N N . TYR A 1 222 ? -8.451 17.905 -48.667 1.00 37.34 222 TYR A N 1
ATOM 1758 C CA . TYR A 1 222 ? -9.024 17.716 -47.335 1.00 37.34 222 TYR A CA 1
ATOM 1759 C C . TYR A 1 222 ? -10.032 18.829 -47.062 1.00 37.34 222 TYR A C 1
ATOM 1761 O O . TYR A 1 222 ? -9.663 19.997 -46.980 1.00 37.34 222 TYR A O 1
ATOM 1769 N N . ILE A 1 223 ? -11.305 18.453 -46.934 1.00 34.62 223 ILE A N 1
ATOM 1770 C CA . ILE A 1 223 ? -12.397 19.361 -46.572 1.00 34.62 223 ILE A CA 1
ATOM 1771 C C . ILE A 1 223 ? -12.598 19.256 -45.061 1.00 34.62 223 ILE A C 1
ATOM 1773 O O . ILE A 1 223 ? -12.991 18.203 -44.555 1.00 34.62 223 ILE A O 1
ATOM 1777 N N . PHE A 1 224 ? -12.340 20.343 -44.338 1.00 32.72 224 PHE A N 1
ATOM 1778 C CA . PHE A 1 224 ? -12.672 20.448 -42.920 1.00 32.72 224 PHE A CA 1
ATOM 1779 C C . PHE A 1 224 ? -14.002 21.178 -42.764 1.00 32.72 224 PHE A C 1
ATOM 1781 O O . PHE A 1 224 ? -14.170 22.291 -43.249 1.00 32.72 224 PHE A O 1
ATOM 1788 N N . ARG A 1 225 ? -14.949 20.539 -42.073 1.00 26.66 225 ARG A N 1
ATOM 1789 C CA . ARG A 1 225 ? -16.258 21.107 -41.743 1.00 26.66 225 ARG A CA 1
ATOM 1790 C C . ARG A 1 225 ? -16.284 21.353 -40.236 1.00 26.66 225 ARG A C 1
ATOM 1792 O O . ARG A 1 225 ? -16.336 20.386 -39.476 1.00 26.66 225 ARG A O 1
ATOM 1799 N N . SER A 1 226 ? -16.192 22.607 -39.795 1.00 30.91 226 SER A N 1
ATOM 1800 C CA . SER A 1 226 ? -16.432 22.930 -38.383 1.00 30.91 226 SER A CA 1
ATOM 1801 C C . SER A 1 226 ? -17.939 22.868 -38.098 1.00 30.91 226 SER A C 1
ATOM 1803 O O . SER A 1 226 ? -18.763 23.126 -38.980 1.00 30.91 226 SER A O 1
ATOM 1805 N N . ARG A 1 227 ? -18.298 22.410 -36.895 1.00 33.66 227 ARG A N 1
ATOM 1806 C CA . ARG A 1 227 ? -19.677 22.395 -36.391 1.00 33.66 227 ARG A CA 1
ATOM 1807 C C . ARG A 1 227 ? -19.965 23.681 -35.641 1.00 33.66 227 ARG A C 1
ATOM 1809 O O . ARG A 1 227 ? -19.050 24.108 -34.904 1.00 33.66 227 ARG A O 1
#

Solvent-accessible surface area (backbone atoms only — not comparable to full-atom values): 14187 Å² total; per-residue (Å²): 137,86,76,73,76,52,74,25,84,80,63,40,23,46,67,46,98,80,82,46,38,31,35,54,36,82,58,54,46,72,28,37,48,79,49,74,41,54,59,81,29,36,40,29,30,36,42,82,85,69,36,40,59,67,48,59,78,62,59,41,54,63,94,51,58,51,44,63,96,39,65,47,65,32,38,32,31,37,29,43,67,87,63,84,71,61,86,89,64,54,60,39,72,81,70,38,57,100,61,32,40,23,39,70,40,71,61,54,70,64,55,59,73,38,53,81,72,32,44,80,73,49,72,49,71,44,68,45,87,60,91,70,84,76,67,55,61,48,68,50,43,67,80,46,62,50,50,35,32,46,71,66,66,68,32,36,68,24,43,74,70,75,29,44,61,42,61,73,42,77,89,43,72,50,65,41,66,50,69,78,81,72,83,70,74,74,71,77,66,81,79,77,80,72,84,77,82,78,90,71,86,85,84,83,92,70,91,76,78,74,68,73,71,88,57,100,84,54,102,64,86,64,84,62,81,83,132

Radius of gyration: 27.73 Å; Cα contacts (8 Å, |Δi|>4): 358; chains: 1; bounding box: 51×47×82 Å

Secondary structure (DSSP, 8-state):
-----TT-TTT-EEE-TTS-EEEEETTTEEEEEEEEETTTTEEEEE-TTS-HHHHHTT---TTSSEE-SEEEEEEEEEEETTSPPPTTS---GGG--SSEEEEEES-HHHHHHTTTTSEEEEEEEEEES-S---S-HHHHHTT-PEEEEE-SS--HHHHHTT-EEEESSTT---EEEE------------------------SSS----------TT----------

Organism: Brassica cretica (NCBI:txid69181)

Nearest PDB structures (foldseek):
  6i1q-assembly1_A  TM=4.509E-01  e=9.494E+00  Trichoderma reesei RUT C-30

pLDDT: mean 73.26, std 21.84, range [26.66, 96.25]

Sequence (227 aa):
MRFPLCDHAGFNLHCTDINKTVLELPMSGTFLVHNIDYYKQQIYISDPENCLAKRLLTFNMSGSPFSSRFSTFYTFFSCPNYVALPYSYRSIPCLNNSTSSFYATTNYAFVELMLPSCQIVKRLHVPHTSPSGEIEFSSYVGNQSLMLEWLSPNCRSCEMDNVRCGFKKKSSLEVKCFGSKEPGKLNCFPCFCLLLVNQGNSINGKYVEEATCFGERFNAMYIFRSR

Mean predicted aligned error: 14.3 Å